Protein AF-A0A9N9VT21-F1 (afdb_monomer)

Organism: NCBI:txid160324

pLDDT: mean 70.81, std 14.63, range [39.22, 95.88]

Solvent-accessible surface area (backbone atoms only — not comparable to full-atom values): 21219 Å² total; per-residue (Å²): 132,85,69,92,71,52,38,77,33,36,38,36,41,35,40,73,45,49,54,46,27,31,22,37,34,39,35,26,43,36,24,81,94,74,75,42,78,44,80,76,46,77,47,76,49,76,70,34,45,51,33,34,34,76,61,89,96,43,63,42,57,44,52,54,97,69,58,54,92,84,63,79,53,42,33,37,57,55,51,54,40,62,46,75,56,40,67,88,76,68,54,70,76,80,49,48,62,54,50,43,67,69,57,48,56,73,70,69,78,52,99,74,70,75,55,54,24,48,55,50,6,28,42,52,34,47,39,49,51,54,44,54,64,69,57,82,64,94,79,79,57,38,82,36,25,40,34,38,39,41,38,71,88,77,61,80,65,42,54,63,40,52,51,50,3,52,62,66,30,50,55,67,81,63,26,61,42,78,47,76,40,40,39,63,57,52,49,48,54,52,48,37,69,77,40,49,63,60,50,52,51,26,43,75,68,69,34,68,48,75,44,72,50,76,39,50,49,34,22,40,37,35,33,29,60,55,64,64,93,89,52,96,70,77,71,72,43,74,51,74,40,76,80,57,6,55,53,50,56,54,45,57,49,50,55,51,51,52,53,51,51,52,54,48,49,56,53,50,60,64,56,49,79,62,79,87,65,83,82,73,76,77,59,69,43,78,56,56,35,75,65,40,59,33,66,68,50,62,59,46,52,46,52,60,53,47,73,66,56,60,97,88,60,82,71,55,41,62,56,80,86,58,61,63,72,52,28,49,38,44,65,61,52,49,64,68,47,73,75,45,88,85,57,98,62,88,74,78,80,81,69,72,79,71,76,73,76,77,81,75,70,93,68,134

Mean predicted aligned error: 13.83 Å

Radius of gyration: 28.3 Å; Cα contacts (8 Å, |Δi|>4): 520; chains: 1; bounding box: 79×47×89 Å

Nearest PDB structures (foldseek):
  5nro-assembly1_A  TM=6.062E-01  e=4.292E-04  Escherichia coli
  4bro-assembly1_B  TM=4.559E-01  e=3.598E-04  Legionella pneumophila
  7tjh-assembly1_B  TM=2.771E-01  e=9.526E-01  Saccharomyces cerevisiae
  5ukg-assembly2_B  TM=5.492E-01  e=5.562E+00  Entacmaea quadricolor

Sequence (364 aa):
MACPCKRDHVFIGLDFGTTRSGAVVTRADVCTEHSYFQVQHEIRVPKFLATFVSRGHKIEMMRTDQNDPNVSGVKNAKLEILFNGGPEWFVKQGDYHKIKSWVELDWQRSSGAGLPAEYFGSAIKTLYDLAWEGLEMPQISKESITTVVTFPLLTGAIKDTLKRGLEYSNISSRCQDVQVSEESHAALAGLLREYPEIGREALAANESIIVADCGGITLDIAAFRPFDPNCGGAPTAASISRLGGGFWIDRNFEELVDKKLDELKAQISQLDEVDDEEADEPQHVFLTGGLGCSQAVRELVPRILNAKTADGKPPMRVENTGDPPLLWNAVAMGAAHCFDRTIPVHRPTWRPFAETPESNEMMG

Foldseek 3Di:
DDDPQWDWFKEKEWEDALAWTWIKIWIWTDHPVVRDTGTPDMDIGDIFFWWWADDPQAIATDGPVPDPVPGDTAGSLLVVLVCQLDPVPADDNVCVVVCCVVRCRVPPPPVRDDDSLRVLLNSRLVNVVSNVVVVPDPDDQQARYEYEYEDADDDDSSVVSPVSSVVNNVCVVRHVYYHYYYPQLVVVVVCCVVVVVVLVVQQVVQHWDWDWDAGQAKTWIFIAGRDDPPDSDDTPDIDIRRGGHVPNVLVVVLVVVVVVVVVVVVVVVVVPVPDDDDDDDAQEDEQAAPVSPDPSCLVNVQVSQQVPDDPPDDRRDYCPPDDNVCRNCVVVVCVVCLPPPVDPDDRDPPDPPDPPPPPPDPDD

Secondary structure (DSSP, 8-state):
---TT-EEEEEEEEE--SSEEEEEEEEEEEETTTTEEEEEEEEEEEEEE-EEEEETTEEEEEPGGG--TT---EE-HHHHHHHTT-GGGSSSTHHHHHHHHHTT------TT---HHHHHHHHHHHHHHHHHHHT--S---GGGEEEEEEEPSP-HHHHHHHHHHHHHHTGGGTSSEEEEEEHHHHHHHHHHHH-HHHHHHHHHHTPPEEEEEE-SS-EEEEEEPPPPTTS-PPPSEEEEETT-SHHHHHHHHHHHHHHHHHHHHHHHHHHTTS--S--PPP-EEE--HHHHT-HHHHHHHHHHHHTTS-TTSPPPEEE--S-HHHHHHHHHHHHHHTT-TTS------------PPP------

Structure (mmCIF, N/CA/C/O backbone):
data_AF-A0A9N9VT21-F1
#
_entry.id   AF-A0A9N9VT21-F1
#
loop_
_atom_site.group_PDB
_atom_site.id
_atom_site.type_symbol
_atom_site.label_atom_id
_atom_site.label_alt_id
_atom_site.label_comp_id
_atom_site.label_asym_id
_atom_site.label_entity_id
_atom_site.label_seq_id
_atom_site.pdbx_PDB_ins_code
_atom_site.Cartn_x
_atom_site.Cartn_y
_atom_site.Cartn_z
_atom_site.occupancy
_atom_site.B_iso_or_equiv
_atom_site.auth_seq_id
_atom_site.auth_comp_id
_atom_site.auth_asym_id
_atom_site.auth_atom_id
_atom_site.pdbx_PDB_model_num
ATOM 1 N N . MET A 1 1 ? -9.661 -23.556 -28.730 1.00 62.16 1 MET A N 1
ATOM 2 C CA . MET A 1 1 ? -8.596 -23.455 -29.758 1.00 62.16 1 MET A CA 1
ATOM 3 C C . MET A 1 1 ? -7.544 -22.489 -29.231 1.00 62.16 1 MET A C 1
ATOM 5 O O . MET A 1 1 ? -7.940 -21.507 -28.621 1.00 62.16 1 MET A O 1
ATOM 9 N N . ALA A 1 2 ? -6.246 -22.766 -29.384 1.00 76.94 2 ALA A N 1
ATOM 10 C CA . ALA A 1 2 ? -5.195 -21.840 -28.946 1.00 76.94 2 ALA A CA 1
ATOM 11 C C . ALA A 1 2 ? -5.141 -20.609 -29.877 1.00 76.94 2 ALA A C 1
ATOM 13 O O . ALA A 1 2 ? -5.157 -20.791 -31.093 1.00 76.94 2 ALA A O 1
ATOM 14 N N . CYS A 1 3 ? -5.086 -19.381 -29.337 1.00 79.06 3 CYS A N 1
ATOM 15 C CA . CYS A 1 3 ? -4.878 -18.171 -30.154 1.00 79.06 3 CYS A CA 1
ATOM 16 C C . CYS A 1 3 ? -3.431 -18.167 -30.678 1.00 79.06 3 CYS A C 1
ATOM 18 O O . CYS A 1 3 ? -2.502 -18.176 -29.868 1.00 79.06 3 CYS A O 1
ATOM 20 N N . PRO A 1 4 ? -3.209 -18.153 -32.008 1.00 82.75 4 PRO A N 1
ATOM 21 C CA . PRO A 1 4 ? -1.863 -18.146 -32.605 1.00 82.75 4 PRO A CA 1
ATOM 22 C C . PRO A 1 4 ? -1.113 -16.824 -32.367 1.00 82.75 4 PRO A C 1
ATOM 24 O O . PRO A 1 4 ? 0.095 -16.730 -32.533 1.00 82.75 4 PRO A O 1
ATOM 27 N N . CYS A 1 5 ? -1.869 -15.813 -31.968 1.00 88.56 5 CYS A N 1
ATOM 28 C CA . CYS A 1 5 ? -1.515 -14.437 -31.673 1.00 88.56 5 CYS A CA 1
ATOM 29 C C . CYS A 1 5 ? -1.033 -14.201 -30.233 1.00 88.56 5 CYS A C 1
ATOM 31 O O . CYS A 1 5 ? -0.689 -13.067 -29.889 1.00 88.56 5 CYS A O 1
ATOM 33 N N . LYS A 1 6 ? -1.069 -15.229 -29.374 1.00 87.81 6 LYS A N 1
ATOM 34 C CA . LYS A 1 6 ? -0.784 -15.068 -27.951 1.00 87.81 6 LYS A CA 1
ATOM 35 C C . LYS A 1 6 ? 0.693 -14.761 -27.733 1.00 87.81 6 LYS A C 1
ATOM 37 O O . LYS A 1 6 ? 1.562 -15.369 -28.358 1.00 87.81 6 LYS A O 1
ATOM 42 N N . ARG A 1 7 ? 0.965 -13.821 -26.839 1.00 89.25 7 ARG A N 1
ATOM 43 C CA . ARG A 1 7 ? 2.314 -13.481 -26.393 1.00 89.25 7 ARG A CA 1
ATOM 44 C C . ARG A 1 7 ? 2.405 -13.730 -24.903 1.00 89.25 7 ARG A C 1
ATOM 46 O O . ARG A 1 7 ? 1.451 -13.468 -24.177 1.00 89.25 7 ARG A O 1
ATOM 53 N N . ASP A 1 8 ? 3.549 -14.237 -24.485 1.00 90.62 8 ASP A N 1
ATOM 54 C CA . ASP A 1 8 ? 3.887 -14.322 -23.076 1.00 90.62 8 ASP A CA 1
ATOM 55 C C . ASP A 1 8 ? 4.249 -12.921 -22.580 1.00 90.62 8 ASP A C 1
ATOM 57 O O . ASP A 1 8 ? 5.104 -12.261 -23.173 1.00 90.62 8 ASP A O 1
ATOM 61 N N . HIS A 1 9 ? 3.568 -12.448 -21.540 1.00 92.25 9 HIS A N 1
ATOM 62 C CA . HIS A 1 9 ? 3.748 -11.105 -20.998 1.00 92.25 9 HIS A CA 1
ATOM 63 C C . HIS A 1 9 ? 3.816 -11.149 -19.478 1.00 92.25 9 HIS A C 1
ATOM 65 O O . HIS A 1 9 ? 3.121 -11.931 -18.825 1.00 92.25 9 HIS A O 1
ATOM 71 N N . VAL A 1 10 ? 4.644 -10.285 -18.904 1.00 92.56 10 VAL A N 1
ATOM 72 C CA . VAL A 1 10 ? 4.838 -10.169 -17.463 1.00 92.56 10 VAL A CA 1
ATOM 73 C C . VAL A 1 10 ? 4.352 -8.809 -16.988 1.00 92.56 10 VAL A C 1
ATOM 75 O O . VAL A 1 10 ? 4.778 -7.760 -17.463 1.00 92.56 10 VAL A O 1
ATOM 78 N N . PHE A 1 11 ? 3.460 -8.840 -16.009 1.00 92.56 11 PHE A N 1
ATOM 79 C CA . PHE A 1 11 ? 2.925 -7.677 -15.324 1.00 92.56 11 PHE A CA 1
ATOM 80 C C . PHE A 1 11 ? 3.509 -7.623 -13.919 1.00 92.56 11 PHE A C 1
ATOM 82 O O . PHE A 1 11 ? 3.413 -8.593 -13.169 1.00 92.56 11 PHE A O 1
ATOM 89 N N . ILE A 1 12 ? 4.106 -6.493 -13.557 1.00 93.94 12 ILE A N 1
ATOM 90 C CA . ILE A 1 12 ? 4.637 -6.250 -12.216 1.00 93.94 12 ILE A CA 1
ATOM 91 C C . ILE A 1 12 ? 3.800 -5.145 -11.575 1.00 93.94 12 ILE A C 1
ATOM 93 O O . ILE A 1 12 ? 3.851 -4.001 -12.016 1.00 93.94 12 ILE A O 1
ATOM 97 N N . GLY A 1 13 ? 3.021 -5.483 -10.553 1.00 94.31 13 GLY A N 1
ATOM 98 C CA . GLY A 1 13 ? 2.284 -4.526 -9.730 1.00 94.31 13 GLY A CA 1
ATOM 99 C C . GLY A 1 13 ? 3.092 -4.161 -8.490 1.00 94.31 13 GLY A C 1
ATOM 100 O O . GLY A 1 13 ? 3.476 -5.052 -7.735 1.00 94.31 13 GLY A O 1
ATOM 101 N N . LEU A 1 14 ? 3.351 -2.873 -8.277 1.00 93.50 14 LEU A N 1
ATOM 102 C CA . LEU A 1 14 ? 4.119 -2.358 -7.143 1.00 93.50 14 LEU A CA 1
ATOM 103 C C . LEU A 1 14 ? 3.222 -1.491 -6.262 1.00 93.50 14 LEU A C 1
ATOM 105 O O . LEU A 1 14 ? 2.716 -0.470 -6.725 1.00 93.50 14 LEU A O 1
ATOM 109 N N . ASP A 1 15 ? 3.074 -1.883 -4.998 1.00 91.75 15 ASP A N 1
ATOM 110 C CA . ASP A 1 15 ? 2.316 -1.148 -3.986 1.00 91.75 15 ASP A CA 1
ATOM 111 C C . ASP A 1 15 ? 3.262 -0.564 -2.937 1.00 91.75 15 ASP A C 1
ATOM 113 O O . ASP A 1 15 ? 3.781 -1.273 -2.069 1.00 91.75 15 ASP A O 1
ATOM 117 N N . PHE A 1 16 ? 3.490 0.746 -3.027 1.00 88.75 16 PHE A N 1
ATOM 118 C CA . PHE A 1 16 ? 4.211 1.502 -2.012 1.00 88.75 16 PHE A CA 1
ATOM 119 C C . PHE A 1 16 ? 3.209 2.083 -1.014 1.00 88.75 16 PHE A C 1
ATOM 121 O O . PHE A 1 16 ? 2.738 3.208 -1.174 1.00 88.75 16 PHE A O 1
ATOM 128 N N . GLY A 1 17 ? 2.861 1.315 0.018 1.00 84.75 17 GLY A N 1
ATOM 129 C CA . GLY A 1 17 ? 1.975 1.752 1.095 1.00 84.75 17 GLY A CA 1
ATOM 130 C C . GLY A 1 17 ? 2.711 2.513 2.201 1.00 84.75 17 GLY A C 1
ATOM 131 O O . GLY A 1 17 ? 3.918 2.368 2.390 1.00 84.75 17 GLY A O 1
ATOM 132 N N . THR A 1 18 ? 1.974 3.321 2.971 1.00 80.06 18 THR A N 1
ATOM 133 C CA . THR A 1 18 ? 2.552 4.122 4.066 1.00 80.06 18 THR A CA 1
ATOM 134 C C . THR A 1 18 ? 3.197 3.250 5.136 1.00 80.06 18 THR A C 1
ATOM 136 O O . THR A 1 18 ? 4.324 3.505 5.549 1.00 80.06 18 THR A O 1
ATOM 139 N N . THR A 1 19 ? 2.477 2.217 5.572 1.00 75.69 19 THR A N 1
ATOM 140 C CA . THR A 1 19 ? 2.940 1.307 6.623 1.00 75.69 19 THR A CA 1
ATOM 141 C C . THR A 1 19 ? 3.610 0.087 6.021 1.00 75.69 19 THR A C 1
ATOM 143 O O . THR A 1 19 ? 4.684 -0.303 6.457 1.00 75.69 19 THR A O 1
ATOM 146 N N . ARG A 1 20 ? 2.994 -0.542 5.018 1.00 82.19 20 ARG A N 1
ATOM 147 C CA . ARG A 1 20 ? 3.561 -1.730 4.386 1.00 82.19 20 ARG A CA 1
ATOM 148 C C . ARG A 1 20 ? 3.553 -1.599 2.880 1.00 82.19 20 ARG A C 1
ATOM 150 O O . ARG A 1 20 ? 2.585 -1.101 2.321 1.00 82.19 20 ARG A O 1
ATOM 157 N N . SER A 1 21 ? 4.612 -2.088 2.258 1.00 85.75 21 SER A N 1
ATOM 158 C CA . SER A 1 21 ? 4.780 -2.106 0.808 1.00 85.75 21 SER A CA 1
ATOM 159 C C . SER A 1 21 ? 4.923 -3.534 0.312 1.00 85.75 21 SER A C 1
ATOM 161 O O . SER A 1 21 ? 5.412 -4.388 1.050 1.00 85.75 21 SER A O 1
ATOM 163 N N . GLY A 1 22 ? 4.492 -3.805 -0.914 1.00 88.94 22 GLY A N 1
ATOM 164 C CA . GLY A 1 22 ? 4.562 -5.132 -1.515 1.00 88.94 22 GLY A CA 1
ATOM 165 C C . GLY A 1 22 ? 4.582 -5.082 -3.033 1.00 88.94 22 GLY A C 1
ATOM 166 O O . GLY A 1 22 ? 4.465 -4.023 -3.647 1.00 88.94 22 GLY A O 1
ATOM 167 N N . ALA A 1 23 ? 4.744 -6.252 -3.637 1.00 91.00 23 ALA A N 1
ATOM 168 C CA . ALA A 1 23 ? 4.736 -6.398 -5.081 1.00 91.00 23 ALA A CA 1
ATOM 169 C C . ALA A 1 23 ? 4.064 -7.708 -5.490 1.00 91.00 23 ALA A C 1
ATOM 171 O O . ALA A 1 23 ? 4.083 -8.696 -4.752 1.00 91.00 23 ALA A O 1
ATOM 172 N N . VAL A 1 24 ? 3.487 -7.714 -6.683 1.00 90.69 24 VAL A N 1
ATOM 173 C CA . VAL A 1 24 ? 2.929 -8.905 -7.321 1.00 90.69 24 VAL A CA 1
ATOM 174 C C . VAL A 1 24 ? 3.490 -9.002 -8.726 1.00 90.69 24 VAL A C 1
ATOM 176 O O . VAL A 1 24 ? 3.557 -8.009 -9.446 1.00 90.69 24 VAL A O 1
ATOM 179 N N . VAL A 1 25 ? 3.865 -10.209 -9.127 1.00 91.19 25 VAL A N 1
ATOM 180 C CA . VAL A 1 25 ? 4.252 -10.515 -10.498 1.00 91.19 25 VAL A CA 1
ATOM 181 C C . VAL A 1 25 ? 3.244 -11.479 -11.081 1.00 91.19 25 VAL A C 1
ATOM 183 O O . VAL A 1 25 ? 2.958 -12.511 -10.488 1.00 91.19 25 VAL A O 1
ATOM 186 N N . THR A 1 26 ? 2.691 -11.141 -12.236 1.00 89.62 26 THR A N 1
ATOM 187 C CA . THR A 1 26 ? 1.750 -11.980 -12.975 1.00 89.62 26 THR A CA 1
ATOM 188 C C . THR A 1 26 ? 2.314 -12.245 -14.359 1.00 89.62 26 THR A C 1
ATOM 190 O O . THR A 1 26 ? 2.538 -11.313 -15.125 1.00 89.62 26 THR A O 1
ATOM 193 N N . ARG A 1 27 ? 2.515 -13.514 -14.701 1.00 90.62 27 ARG A N 1
ATOM 194 C CA . ARG A 1 27 ? 2.822 -13.944 -16.066 1.00 90.62 27 ARG A CA 1
ATOM 195 C C . ARG A 1 27 ? 1.534 -14.396 -16.730 1.00 90.62 27 ARG A C 1
ATOM 197 O O . ARG A 1 27 ? 0.818 -15.229 -16.168 1.00 90.62 27 ARG A O 1
ATOM 204 N N . ALA A 1 28 ?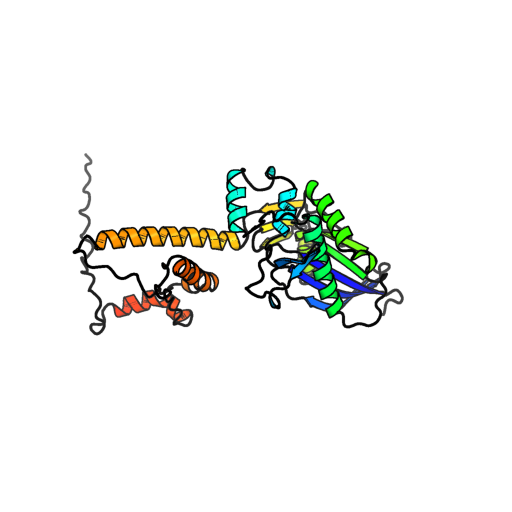 1.231 -13.860 -17.901 1.00 88.31 28 ALA A N 1
ATOM 205 C CA . ALA A 1 28 ? 0.003 -14.165 -18.611 1.00 88.31 28 ALA A CA 1
ATOM 206 C C . ALA A 1 28 ? 0.238 -14.327 -20.113 1.00 88.31 28 ALA A C 1
ATOM 208 O O . ALA A 1 28 ? 1.038 -13.616 -20.715 1.00 88.31 28 ALA A O 1
ATOM 209 N N . ASP A 1 29 ? -0.534 -15.228 -20.713 1.00 89.00 29 ASP A N 1
ATOM 210 C CA . ASP A 1 29 ? -0.726 -15.257 -22.157 1.00 89.00 29 ASP A CA 1
ATOM 211 C C . ASP A 1 29 ? -1.710 -14.137 -22.520 1.00 89.00 29 ASP A C 1
ATOM 213 O O . ASP A 1 29 ? -2.862 -14.149 -22.069 1.00 89.00 29 ASP A O 1
ATOM 217 N N . VAL A 1 30 ? -1.274 -13.184 -23.345 1.00 86.75 30 VAL A N 1
ATOM 218 C CA . VAL A 1 30 ? -2.086 -12.038 -23.773 1.00 86.75 30 VAL A CA 1
ATOM 219 C C . VAL A 1 30 ? -2.281 -12.010 -25.283 1.00 86.75 30 VAL A C 1
ATOM 221 O O . VAL A 1 30 ? -1.367 -12.300 -26.056 1.00 86.75 30 VAL A O 1
ATOM 224 N N . CYS A 1 31 ? -3.477 -11.628 -25.725 1.00 85.94 31 CYS A N 1
ATOM 225 C CA . CYS A 1 31 ? -3.735 -11.252 -27.109 1.00 85.94 31 CYS A CA 1
ATOM 226 C C . CYS A 1 31 ? -4.692 -10.067 -27.164 1.00 85.94 31 CYS A C 1
ATOM 228 O O . CYS A 1 31 ? -5.861 -10.180 -26.797 1.00 85.94 31 CYS A O 1
ATOM 230 N N . THR A 1 32 ? -4.196 -8.948 -27.683 1.00 78.88 32 THR A N 1
ATOM 231 C CA . THR A 1 32 ? -4.973 -7.721 -27.869 1.00 78.88 32 THR A CA 1
ATOM 232 C C . THR A 1 32 ? -6.041 -7.863 -28.954 1.00 78.88 32 THR A C 1
ATOM 234 O O . THR A 1 32 ? -7.140 -7.358 -28.779 1.00 78.88 32 THR A O 1
ATOM 237 N N . GLU A 1 33 ? -5.757 -8.582 -30.045 1.00 80.94 33 GLU A N 1
ATOM 238 C CA . GLU A 1 33 ? -6.692 -8.747 -31.175 1.00 80.94 33 GLU A CA 1
ATOM 239 C C . GLU A 1 33 ? -7.968 -9.515 -30.804 1.00 80.94 33 GLU A C 1
ATOM 241 O O . GLU A 1 33 ? -9.024 -9.266 -31.375 1.00 80.94 33 GLU A O 1
ATOM 246 N N . HIS A 1 34 ? -7.872 -10.445 -29.851 1.00 79.12 34 HIS A N 1
ATOM 247 C CA . HIS A 1 34 ? -8.973 -11.331 -29.458 1.00 79.12 34 HIS A CA 1
ATOM 248 C C . HIS A 1 34 ? -9.422 -11.111 -28.007 1.00 79.12 34 HIS A C 1
ATOM 250 O O . HIS A 1 34 ? -10.142 -11.950 -27.467 1.00 79.12 34 HIS A O 1
ATOM 256 N N . SER A 1 35 ? -8.963 -10.030 -27.365 1.00 76.56 35 SER A N 1
ATOM 257 C CA . SER A 1 35 ? -9.232 -9.717 -25.953 1.00 76.56 35 SER A CA 1
ATOM 258 C C . SER A 1 35 ? -8.988 -10.909 -25.015 1.00 76.56 35 SER A C 1
ATOM 260 O O . SER A 1 35 ? -9.798 -11.218 -24.143 1.00 76.56 35 SER A O 1
ATOM 262 N N . TYR A 1 36 ? -7.873 -11.615 -25.224 1.00 78.56 36 TYR A N 1
ATOM 263 C CA . TYR A 1 36 ? -7.492 -12.793 -24.448 1.00 78.56 36 TYR A CA 1
ATOM 264 C C . TYR A 1 36 ? -6.501 -12.421 -23.348 1.00 78.56 36 TYR A C 1
ATOM 266 O O . TYR A 1 36 ? -5.476 -11.791 -23.622 1.00 78.56 36 TYR A O 1
ATOM 274 N N . PHE A 1 37 ? -6.771 -12.880 -22.130 1.00 82.31 37 PHE A N 1
ATOM 275 C CA . PHE A 1 37 ? -5.870 -12.758 -20.992 1.00 82.31 37 PHE A CA 1
ATOM 276 C C . PHE A 1 37 ? -5.982 -14.014 -20.126 1.00 82.31 37 PHE A C 1
ATOM 278 O O . PHE A 1 37 ? -7.040 -14.286 -19.560 1.00 82.31 37 PHE A O 1
ATOM 285 N N . GLN A 1 38 ? -4.902 -14.788 -20.021 1.00 85.31 38 GLN A N 1
ATOM 286 C CA . GLN A 1 38 ? -4.858 -15.968 -19.158 1.00 85.31 38 GLN A CA 1
ATOM 287 C C . GLN A 1 38 ? -3.604 -15.958 -18.293 1.00 85.31 38 GLN A C 1
ATOM 289 O O . GLN A 1 38 ? -2.495 -16.136 -18.799 1.00 85.31 38 GLN A O 1
ATOM 294 N N . VAL A 1 39 ? -3.796 -15.826 -16.981 1.00 86.75 39 VAL A N 1
ATOM 295 C CA . VAL A 1 39 ? -2.720 -15.946 -15.992 1.00 86.75 39 VAL A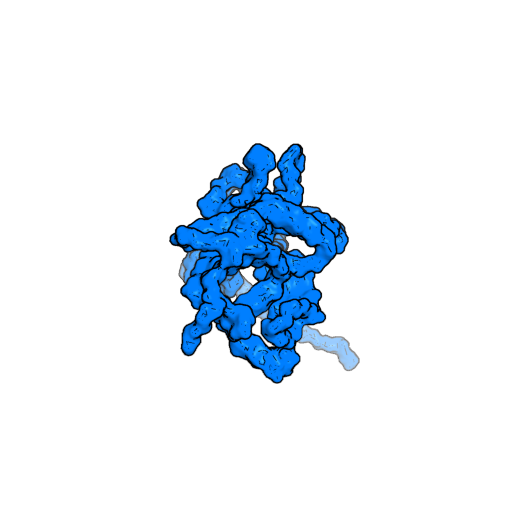 CA 1
ATOM 296 C C . VAL A 1 39 ? -2.172 -17.371 -15.998 1.00 86.75 39 VAL A C 1
ATOM 298 O O . VAL A 1 39 ? -2.919 -18.333 -15.836 1.00 86.75 39 VAL A O 1
ATOM 301 N N . GLN A 1 40 ? -0.861 -17.488 -16.185 1.00 86.75 40 GLN A N 1
ATOM 302 C CA . GLN A 1 40 ? -0.117 -18.745 -16.110 1.00 86.75 40 GLN A CA 1
ATOM 303 C C . GLN A 1 40 ? 0.515 -18.920 -14.730 1.00 86.75 40 GLN A C 1
ATOM 305 O O . GLN A 1 40 ? 0.556 -20.022 -14.188 1.00 86.75 40 GLN A O 1
ATOM 310 N N . HIS A 1 41 ? 1.030 -17.826 -14.169 1.00 87.31 41 HIS A N 1
ATOM 311 C CA . HIS A 1 41 ? 1.752 -17.842 -12.908 1.00 87.31 41 HIS A CA 1
ATOM 312 C C . HIS A 1 41 ? 1.600 -16.508 -12.178 1.00 87.31 41 HIS A C 1
ATOM 314 O O . HIS A 1 41 ? 1.594 -15.450 -12.811 1.00 87.31 41 HIS A O 1
ATOM 320 N N . GLU A 1 42 ? 1.505 -16.561 -10.851 1.00 88.81 42 GLU A N 1
ATOM 321 C CA . GLU A 1 42 ? 1.448 -15.385 -9.989 1.00 88.81 42 GLU A CA 1
ATOM 322 C C . GLU A 1 42 ? 2.384 -15.566 -8.792 1.00 88.81 42 GLU A C 1
ATOM 324 O O . GLU A 1 42 ? 2.342 -16.588 -8.108 1.00 88.81 42 GLU A O 1
ATOM 329 N N . ILE A 1 43 ? 3.205 -14.550 -8.533 1.00 86.94 43 ILE A N 1
ATOM 330 C CA . ILE A 1 43 ? 4.135 -14.486 -7.406 1.00 86.94 43 ILE A CA 1
ATOM 331 C C . ILE A 1 43 ? 3.770 -13.273 -6.568 1.00 86.94 43 ILE A C 1
ATOM 333 O O . ILE A 1 43 ? 3.621 -12.169 -7.090 1.00 86.94 43 ILE A O 1
ATOM 337 N N . ARG A 1 44 ? 3.647 -13.469 -5.256 1.00 87.00 44 ARG A N 1
ATOM 338 C CA . ARG A 1 44 ? 3.340 -12.399 -4.305 1.00 87.00 44 ARG A CA 1
ATOM 339 C C . ARG A 1 44 ? 4.540 -12.182 -3.397 1.00 87.00 44 ARG A C 1
ATOM 341 O O . ARG A 1 44 ? 4.906 -13.076 -2.638 1.00 87.00 44 ARG A O 1
ATOM 348 N N . VAL A 1 45 ? 5.129 -10.991 -3.452 1.00 82.75 45 VAL A N 1
ATOM 349 C CA . VAL A 1 45 ? 6.139 -10.557 -2.484 1.00 82.75 45 VAL A CA 1
ATOM 350 C C . VAL A 1 45 ? 5.398 -10.144 -1.207 1.00 82.75 45 VAL A C 1
ATOM 352 O O . VAL A 1 45 ? 4.558 -9.239 -1.275 1.00 82.75 45 VAL A O 1
ATOM 355 N N . PRO A 1 46 ? 5.655 -10.786 -0.049 1.00 79.06 46 PRO A N 1
ATOM 356 C CA . PRO A 1 46 ? 4.981 -10.444 1.200 1.00 79.06 46 PRO A CA 1
ATOM 357 C C . PRO A 1 46 ? 5.123 -8.960 1.532 1.00 79.06 46 PRO A C 1
ATOM 359 O O . PRO A 1 46 ? 6.197 -8.385 1.364 1.00 79.06 46 PRO A O 1
ATOM 362 N N . LYS A 1 47 ? 4.048 -8.340 2.034 1.00 79.31 47 LYS A N 1
ATOM 363 C CA . LYS A 1 47 ? 4.103 -6.934 2.440 1.00 79.31 47 LYS A CA 1
ATOM 364 C C . LYS A 1 47 ? 5.023 -6.756 3.653 1.00 79.31 47 LYS A C 1
ATOM 366 O O . LYS A 1 47 ? 4.850 -7.448 4.656 1.00 79.31 47 LYS A O 1
ATOM 371 N N . PHE A 1 48 ? 5.926 -5.783 3.600 1.00 76.75 48 PHE A N 1
ATOM 372 C CA . PHE A 1 48 ? 6.885 -5.479 4.669 1.00 76.75 48 PHE A CA 1
ATOM 373 C C . PHE A 1 48 ? 6.848 -3.998 5.063 1.00 76.75 48 PHE A C 1
ATOM 375 O O . PHE A 1 48 ? 6.430 -3.151 4.274 1.00 76.75 48 PHE A O 1
ATOM 382 N N . LEU A 1 49 ? 7.268 -3.685 6.293 1.00 78.25 49 LEU A N 1
ATOM 383 C CA . LEU A 1 49 ? 7.456 -2.306 6.754 1.00 78.25 49 LEU A CA 1
ATOM 384 C C . LEU A 1 49 ? 8.605 -1.667 5.969 1.00 78.25 49 LEU A C 1
ATOM 386 O O . LEU A 1 49 ? 9.714 -2.204 5.978 1.00 78.25 49 LEU A O 1
ATOM 390 N N . ALA A 1 50 ? 8.335 -0.532 5.328 1.00 78.56 50 ALA A N 1
ATOM 391 C CA . ALA A 1 50 ? 9.338 0.237 4.606 1.00 78.56 50 ALA A CA 1
ATOM 392 C C . ALA A 1 50 ? 10.097 1.164 5.570 1.00 78.56 50 ALA A C 1
ATOM 394 O O . ALA A 1 50 ? 9.542 2.153 6.056 1.00 78.56 50 ALA A O 1
ATOM 395 N N . THR A 1 51 ? 11.369 0.850 5.818 1.00 82.62 51 THR A N 1
ATOM 396 C CA . THR A 1 51 ? 12.301 1.723 6.543 1.00 82.62 51 THR A CA 1
ATOM 397 C C . THR A 1 51 ? 13.354 2.232 5.567 1.00 82.62 51 THR A C 1
ATOM 399 O O . THR A 1 51 ? 13.971 1.439 4.861 1.00 82.62 51 THR A O 1
ATOM 402 N N . PHE A 1 52 ? 13.586 3.541 5.523 1.00 83.19 52 PHE A N 1
ATOM 403 C CA . PHE A 1 52 ? 14.589 4.141 4.648 1.00 83.19 52 PHE A CA 1
ATOM 404 C C . PHE A 1 52 ? 15.835 4.522 5.425 1.00 83.19 52 PHE A C 1
ATOM 406 O O . PHE A 1 52 ? 15.761 5.228 6.429 1.00 83.19 52 PHE A O 1
ATOM 413 N N . VAL A 1 53 ? 16.988 4.105 4.922 1.00 83.06 53 VAL A N 1
ATOM 414 C CA . VAL A 1 53 ? 18.287 4.397 5.524 1.00 83.06 53 VAL A CA 1
ATOM 415 C C . VAL A 1 53 ? 19.133 5.208 4.557 1.00 83.06 53 VAL A C 1
ATOM 417 O O . VAL A 1 53 ? 19.060 5.021 3.341 1.00 83.06 53 VAL A O 1
ATOM 420 N N . SER A 1 54 ? 19.941 6.117 5.098 1.00 80.69 54 SER A N 1
ATOM 421 C CA . SER A 1 54 ? 20.941 6.836 4.313 1.00 80.69 54 SER A CA 1
ATOM 422 C C . SER A 1 54 ? 22.280 6.117 4.419 1.00 80.69 54 SER A C 1
ATOM 424 O O . SER A 1 54 ? 22.808 5.928 5.516 1.00 80.69 54 SER A O 1
ATOM 426 N N . ARG A 1 55 ? 22.839 5.709 3.279 1.00 81.00 55 ARG A N 1
ATOM 427 C CA . ARG A 1 55 ? 24.183 5.129 3.183 1.00 81.00 55 ARG A CA 1
ATOM 428 C C . ARG A 1 55 ? 25.040 6.015 2.287 1.00 81.00 55 ARG A C 1
ATOM 430 O O . ARG A 1 55 ? 25.025 5.911 1.060 1.00 81.00 55 ARG A O 1
ATOM 437 N N . GLY A 1 56 ? 25.775 6.932 2.914 1.00 81.56 56 GLY A N 1
ATOM 438 C CA . GLY A 1 56 ? 26.530 7.968 2.210 1.00 81.56 56 GLY A CA 1
ATOM 439 C C . GLY A 1 56 ? 25.594 8.978 1.544 1.00 81.56 56 GLY A C 1
ATOM 440 O O . GLY A 1 56 ? 24.927 9.742 2.232 1.00 81.56 56 GLY A O 1
ATOM 441 N N . HIS A 1 57 ? 25.547 8.977 0.209 1.00 77.44 57 HIS A N 1
ATOM 442 C CA . HIS A 1 57 ? 24.682 9.860 -0.592 1.00 77.44 57 HIS A CA 1
ATOM 443 C C . HIS A 1 57 ? 23.469 9.140 -1.201 1.00 77.44 57 HIS A C 1
ATOM 445 O O . HIS A 1 57 ? 22.805 9.694 -2.074 1.00 77.44 57 HIS A O 1
ATOM 451 N N . LYS A 1 58 ? 23.208 7.887 -0.810 1.00 81.69 58 LYS A N 1
ATOM 452 C CA . LYS A 1 58 ? 22.105 7.085 -1.347 1.00 81.69 58 LYS A CA 1
ATOM 453 C C . LYS A 1 58 ? 21.071 6.790 -0.274 1.00 81.69 58 LYS A C 1
ATOM 455 O O . LYS A 1 58 ? 21.423 6.434 0.849 1.00 81.69 58 LYS A O 1
ATOM 460 N N . ILE A 1 59 ? 19.805 6.890 -0.666 1.00 83.50 59 ILE A N 1
ATOM 461 C CA . ILE A 1 59 ? 18.667 6.422 0.121 1.00 83.50 59 ILE A CA 1
ATOM 462 C C . ILE A 1 59 ? 18.340 4.999 -0.316 1.00 83.50 59 ILE A C 1
ATOM 464 O O . ILE A 1 59 ? 18.112 4.746 -1.500 1.00 83.50 59 ILE A O 1
ATOM 468 N N . GLU A 1 60 ? 18.271 4.082 0.641 1.00 85.44 60 GLU A N 1
ATOM 469 C CA . GLU A 1 60 ? 17.903 2.684 0.413 1.00 85.44 60 GLU A CA 1
ATOM 470 C C . GLU A 1 60 ? 16.676 2.324 1.253 1.00 85.44 60 GLU A C 1
ATOM 472 O O . GLU A 1 60 ? 16.623 2.632 2.444 1.00 85.44 60 GLU A O 1
ATOM 477 N N . MET A 1 61 ? 15.690 1.663 0.639 1.00 86.19 61 MET A N 1
ATOM 478 C CA . MET A 1 61 ? 14.601 1.022 1.375 1.00 86.19 61 MET A CA 1
ATOM 479 C C . MET A 1 61 ? 15.062 -0.349 1.880 1.00 86.19 61 MET A C 1
ATOM 481 O O . MET A 1 61 ? 15.452 -1.202 1.083 1.00 86.19 61 MET A O 1
ATOM 485 N N . MET A 1 62 ? 14.977 -0.564 3.190 1.00 82.00 62 MET A N 1
ATOM 486 C CA . MET A 1 62 ? 15.251 -1.839 3.847 1.00 82.00 62 MET A CA 1
ATOM 487 C C . MET A 1 62 ? 13.960 -2.594 4.154 1.00 82.00 62 MET A C 1
ATOM 489 O O . MET A 1 62 ? 12.919 -2.001 4.454 1.00 82.00 62 MET A O 1
ATOM 493 N N . ARG A 1 63 ? 14.049 -3.925 4.089 1.00 76.19 63 ARG A N 1
ATOM 494 C CA . ARG A 1 63 ? 12.977 -4.825 4.511 1.00 76.19 63 ARG A CA 1
ATOM 495 C C . ARG A 1 63 ? 13.041 -5.065 6.015 1.00 76.19 63 ARG A C 1
ATOM 497 O O . ARG A 1 63 ? 14.108 -5.056 6.618 1.00 76.19 63 ARG A O 1
ATOM 504 N N . THR A 1 64 ? 11.892 -5.350 6.615 1.00 64.56 64 THR A N 1
ATOM 505 C CA . THR A 1 64 ? 11.762 -5.538 8.069 1.00 64.56 64 THR A CA 1
ATOM 506 C C . THR A 1 64 ? 12.443 -6.802 8.586 1.00 64.56 64 THR A C 1
ATOM 508 O O . THR A 1 64 ? 12.889 -6.815 9.724 1.00 64.56 64 THR A O 1
ATOM 511 N N . ASP A 1 65 ? 12.572 -7.843 7.762 1.00 66.50 65 ASP A N 1
ATOM 512 C CA . ASP A 1 65 ? 13.377 -9.034 8.079 1.00 66.50 65 ASP A CA 1
ATOM 513 C C . ASP A 1 65 ? 14.887 -8.747 8.078 1.00 66.50 65 ASP A C 1
ATOM 515 O O . ASP A 1 65 ? 15.673 -9.540 8.586 1.00 66.50 65 ASP A O 1
ATOM 519 N N . GLN A 1 66 ? 15.282 -7.588 7.551 1.00 63.38 66 GLN A N 1
ATOM 520 C CA . GLN A 1 66 ? 16.634 -7.045 7.602 1.00 63.38 66 GLN A CA 1
ATOM 521 C C . GLN A 1 66 ? 16.747 -5.848 8.558 1.00 63.38 66 GLN A C 1
ATOM 523 O O . GLN A 1 66 ? 17.822 -5.251 8.635 1.00 63.38 66 GLN A O 1
ATOM 528 N N . ASN A 1 67 ? 15.670 -5.476 9.271 1.00 59.59 67 ASN A N 1
ATOM 529 C CA . ASN A 1 67 ? 15.725 -4.404 10.262 1.00 59.59 67 ASN A CA 1
ATOM 530 C C . ASN A 1 67 ? 16.525 -4.895 11.466 1.00 59.59 67 ASN A C 1
ATOM 532 O O . ASN A 1 67 ? 15.998 -5.506 12.394 1.00 59.59 67 ASN A O 1
ATOM 536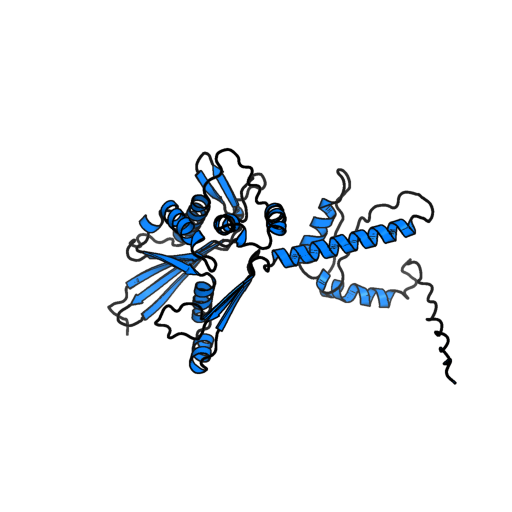 N N . ASP A 1 68 ? 17.813 -4.586 11.438 1.00 63.72 68 ASP A N 1
ATOM 537 C CA . ASP A 1 68 ? 18.619 -4.493 12.638 1.00 63.72 68 ASP A CA 1
ATOM 538 C C . ASP A 1 68 ? 17.985 -3.409 13.536 1.00 63.72 68 ASP A C 1
ATOM 540 O O . ASP A 1 68 ? 17.840 -2.266 13.091 1.00 63.72 68 ASP A O 1
ATOM 544 N N . PRO A 1 69 ? 17.570 -3.735 14.776 1.00 63.19 69 PRO A N 1
ATOM 545 C CA . PRO A 1 69 ? 16.959 -2.770 15.692 1.00 63.19 69 PRO A CA 1
ATOM 546 C C . PRO A 1 69 ? 17.872 -1.574 16.006 1.00 63.19 69 PRO A C 1
ATOM 548 O O . PRO A 1 69 ? 17.390 -0.563 16.510 1.00 63.19 69 PRO A O 1
ATOM 551 N N . ASN A 1 70 ? 19.167 -1.664 15.688 1.00 64.38 70 ASN A N 1
ATOM 552 C CA . ASN A 1 70 ? 20.132 -0.580 15.853 1.00 64.38 70 ASN A CA 1
ATOM 553 C C . ASN A 1 70 ? 20.197 0.376 14.650 1.00 64.38 70 ASN A C 1
ATOM 555 O O . ASN A 1 70 ? 20.888 1.393 14.711 1.00 64.38 70 ASN A O 1
ATOM 559 N N . VAL A 1 71 ? 19.512 0.069 13.546 1.00 64.62 71 VAL A N 1
ATOM 560 C CA . VAL A 1 71 ? 19.503 0.916 12.353 1.00 64.62 71 VAL A CA 1
ATOM 561 C C . VAL A 1 71 ? 18.389 1.949 12.477 1.00 64.62 71 VAL A C 1
ATOM 563 O O . VAL A 1 71 ? 17.206 1.655 12.296 1.00 64.62 71 VAL A O 1
ATOM 566 N N . SER A 1 72 ? 18.779 3.190 12.771 1.00 69.56 72 SER A N 1
ATOM 567 C CA . SER A 1 72 ? 17.882 4.338 12.682 1.00 69.56 72 SER A CA 1
ATOM 568 C C . SER A 1 72 ? 17.556 4.628 11.214 1.00 69.56 72 SER A C 1
ATOM 570 O O . SER A 1 72 ? 18.433 4.699 10.351 1.00 69.56 72 SER A O 1
ATOM 572 N N . GLY A 1 73 ? 16.269 4.771 10.910 1.00 73.44 73 GLY A N 1
ATOM 573 C CA . GLY A 1 73 ? 15.800 5.011 9.552 1.00 73.44 73 GLY A CA 1
ATOM 574 C C . GLY A 1 73 ? 14.454 5.719 9.530 1.00 73.44 73 GLY A C 1
ATOM 575 O O . GLY A 1 73 ? 13.700 5.691 10.500 1.00 73.44 73 GLY A O 1
ATOM 576 N N . VAL A 1 74 ? 14.154 6.356 8.402 1.00 75.25 74 VAL A N 1
ATOM 577 C CA . VAL A 1 74 ? 12.901 7.078 8.184 1.00 75.25 74 VAL A CA 1
ATOM 578 C C . VAL A 1 74 ? 11.796 6.066 7.896 1.00 75.25 74 VAL A C 1
ATOM 580 O O . VAL A 1 74 ? 11.860 5.330 6.909 1.00 75.25 74 VAL A O 1
ATOM 583 N N . LYS A 1 75 ? 10.771 6.033 8.746 1.00 79.56 75 LYS A N 1
ATOM 584 C CA . LYS A 1 75 ? 9.550 5.244 8.535 1.00 79.56 75 LYS A CA 1
ATOM 585 C C . LYS A 1 75 ? 8.465 6.115 7.911 1.00 79.56 75 LYS A C 1
ATOM 587 O O . LYS A 1 75 ? 8.546 7.340 7.937 1.00 79.56 75 LYS A O 1
ATOM 592 N N . ASN A 1 76 ? 7.440 5.477 7.343 1.00 77.38 76 ASN A N 1
ATOM 593 C CA . ASN A 1 76 ? 6.260 6.158 6.800 1.00 77.38 76 ASN A CA 1
ATOM 594 C C . ASN A 1 76 ? 6.586 7.251 5.757 1.00 77.38 76 ASN A C 1
ATOM 596 O O . ASN A 1 76 ? 5.823 8.203 5.591 1.00 77.38 76 ASN A O 1
ATOM 600 N N . ALA A 1 77 ? 7.698 7.114 5.020 1.00 81.12 77 ALA A N 1
ATOM 601 C CA . ALA A 1 77 ? 8.202 8.139 4.096 1.00 81.12 77 ALA A CA 1
ATOM 602 C C . ALA A 1 77 ? 7.210 8.506 2.975 1.00 81.12 77 ALA A C 1
ATOM 604 O O . ALA A 1 77 ? 7.292 9.592 2.401 1.00 81.12 77 ALA A O 1
ATOM 605 N N . LYS A 1 78 ? 6.231 7.635 2.688 1.00 84.31 78 LYS A N 1
ATOM 606 C CA . LYS A 1 78 ? 5.110 7.952 1.795 1.00 84.31 78 LYS A CA 1
ATOM 607 C C . LYS A 1 78 ? 4.367 9.208 2.237 1.00 84.31 78 LYS A C 1
ATOM 609 O O . LYS A 1 78 ? 4.005 10.014 1.391 1.00 84.31 78 LYS A O 1
ATOM 614 N N . LEU A 1 79 ? 4.179 9.417 3.540 1.00 79.00 79 LEU A N 1
ATOM 615 C CA . LEU A 1 79 ? 3.496 10.608 4.035 1.00 79.00 79 LEU A CA 1
ATOM 616 C C . LEU A 1 79 ? 4.262 11.884 3.700 1.00 79.00 79 LEU A C 1
ATOM 618 O O . LEU A 1 79 ? 3.629 12.848 3.307 1.00 79.00 79 LEU A O 1
ATOM 622 N N . GLU A 1 80 ? 5.595 11.886 3.747 1.00 75.25 80 GLU A N 1
ATOM 623 C CA . GLU A 1 80 ? 6.402 13.049 3.336 1.00 75.25 80 GLU A CA 1
ATOM 624 C C . GLU A 1 80 ? 6.229 13.374 1.849 1.00 75.25 80 GLU A C 1
ATOM 626 O O . GLU A 1 80 ? 6.111 14.539 1.467 1.00 75.25 80 GLU A O 1
ATOM 631 N N . ILE A 1 81 ? 6.123 12.348 0.999 1.00 77.00 81 ILE A N 1
ATOM 632 C CA . ILE A 1 81 ? 5.800 12.527 -0.424 1.00 77.00 81 ILE A CA 1
ATOM 633 C C . ILE A 1 81 ? 4.425 13.188 -0.588 1.00 77.00 81 ILE A C 1
ATOM 635 O O . ILE A 1 81 ? 4.269 14.065 -1.439 1.00 77.00 81 ILE A O 1
ATOM 639 N N . LEU A 1 82 ? 3.454 12.818 0.251 1.00 74.69 82 LEU A N 1
ATOM 640 C CA . LEU A 1 82 ? 2.118 13.415 0.257 1.00 74.69 82 LEU A CA 1
ATOM 641 C C . LEU A 1 82 ? 2.105 14.827 0.876 1.00 74.69 82 LEU A C 1
ATOM 643 O O . LEU A 1 82 ? 1.393 15.699 0.380 1.00 74.69 82 LEU A O 1
ATOM 647 N N . PHE A 1 83 ? 2.910 15.085 1.911 1.00 70.69 83 PHE A N 1
ATOM 648 C CA . PHE A 1 83 ? 3.003 16.370 2.614 1.00 70.69 83 PHE A CA 1
ATOM 649 C C . PHE A 1 83 ? 3.700 17.451 1.791 1.00 70.69 83 PHE A C 1
ATOM 651 O O . PHE A 1 83 ? 3.356 18.629 1.909 1.00 70.69 83 PHE A O 1
ATOM 658 N N . ASN A 1 84 ? 4.635 17.076 0.915 1.00 65.56 84 ASN A N 1
ATOM 659 C CA . ASN A 1 84 ? 5.334 18.031 0.055 1.00 65.56 84 ASN A CA 1
ATOM 660 C C . ASN A 1 84 ? 4.405 18.704 -0.984 1.00 65.56 84 ASN A C 1
ATOM 662 O O . ASN A 1 84 ? 4.812 19.652 -1.650 1.00 65.56 84 ASN A O 1
ATOM 666 N N . GLY A 1 85 ? 3.149 18.249 -1.102 1.00 56.72 85 GLY A N 1
ATOM 667 C CA . GLY A 1 85 ? 2.077 18.934 -1.832 1.00 56.72 85 GLY A CA 1
ATOM 668 C C . GLY A 1 85 ? 1.491 20.170 -1.123 1.00 56.72 85 GLY A C 1
ATOM 669 O O . GLY A 1 85 ? 0.695 20.882 -1.733 1.00 56.72 85 GLY A O 1
ATOM 670 N N . GLY A 1 86 ? 1.890 20.445 0.128 1.00 52.97 86 GLY A N 1
ATOM 671 C CA . GLY A 1 86 ? 1.518 21.627 0.918 1.00 52.97 86 GLY A CA 1
ATOM 672 C C . GLY A 1 86 ? 0.706 21.300 2.189 1.00 52.97 86 GLY A C 1
ATOM 673 O O . GLY A 1 86 ? -0.083 20.359 2.188 1.00 52.97 86 GLY A O 1
ATOM 674 N N . PRO A 1 87 ? 0.834 22.081 3.283 1.00 47.81 87 PRO A N 1
ATOM 675 C CA . PRO A 1 87 ? 0.155 21.821 4.564 1.00 47.81 87 PRO A CA 1
ATOM 676 C C . PRO A 1 87 ? -1.369 22.007 4.512 1.00 47.81 87 PRO A C 1
ATOM 678 O O . PRO A 1 87 ? -2.082 21.460 5.349 1.00 47.81 87 PRO A O 1
ATOM 681 N N . GLU A 1 88 ? -1.884 22.729 3.511 1.00 52.75 88 GLU A N 1
ATOM 682 C CA . GLU A 1 88 ? -3.327 22.945 3.295 1.00 52.75 88 GLU A CA 1
ATOM 683 C C . GLU A 1 88 ? -4.098 21.636 3.055 1.00 52.75 88 GLU A C 1
ATOM 685 O O . GLU A 1 88 ? -5.317 21.575 3.190 1.00 52.75 88 GLU A O 1
ATOM 690 N N . TRP A 1 89 ? -3.368 20.568 2.739 1.00 50.00 89 TRP A N 1
ATOM 691 C CA . TRP A 1 89 ? -3.886 19.246 2.444 1.00 50.00 89 TRP A CA 1
ATOM 692 C C . TRP A 1 89 ? -4.287 18.465 3.707 1.00 50.00 89 TRP A C 1
ATOM 694 O O . TRP A 1 89 ? -5.153 17.599 3.645 1.00 50.00 89 TRP A O 1
ATOM 704 N N . PHE A 1 90 ? -3.691 18.712 4.868 1.00 49.84 90 PHE A N 1
ATOM 705 C CA . PHE A 1 90 ? -3.637 17.674 5.903 1.00 49.84 90 PHE A CA 1
ATOM 706 C C . PHE A 1 90 ? -4.392 17.950 7.197 1.00 49.84 90 PHE A C 1
ATOM 708 O O . PHE A 1 90 ? -4.104 17.258 8.161 1.00 49.84 90 PHE A O 1
ATOM 715 N N . VAL A 1 91 ? -5.389 18.849 7.192 1.00 50.66 91 VAL A N 1
ATOM 716 C CA . VAL A 1 91 ? -6.122 19.387 8.368 1.00 50.66 91 VAL A CA 1
ATOM 717 C C . VAL A 1 91 ? -5.622 20.791 8.737 1.00 50.66 91 VAL A C 1
ATOM 719 O O . VAL A 1 91 ? -4.541 21.212 8.330 1.00 50.66 91 VAL A O 1
ATOM 722 N N . LYS A 1 92 ? -6.451 21.562 9.463 1.00 52.50 92 LYS A N 1
ATOM 723 C CA . LYS A 1 92 ? -6.069 22.826 10.117 1.00 52.50 92 LYS A CA 1
ATOM 724 C C . LYS A 1 92 ? -4.650 22.676 10.683 1.00 52.50 92 LYS A C 1
ATOM 726 O O . LYS A 1 92 ? -4.392 21.710 11.392 1.00 52.50 92 LYS A O 1
ATOM 731 N N . GLN A 1 93 ? -3.759 23.628 10.398 1.00 51.47 93 GLN A N 1
ATOM 732 C CA . GLN A 1 93 ? -2.310 23.582 10.687 1.00 51.47 93 GLN A CA 1
ATOM 733 C C . GLN A 1 93 ? -1.899 23.059 12.088 1.00 51.47 93 GLN A C 1
ATOM 735 O O . GLN A 1 93 ? -0.763 22.623 12.259 1.00 51.47 93 GLN A O 1
ATOM 740 N N . GLY A 1 94 ? -2.799 23.069 13.080 1.00 53.53 94 GLY A N 1
ATOM 741 C CA . GLY A 1 94 ? -2.569 22.547 14.430 1.00 53.53 94 GLY A CA 1
ATOM 742 C C . GLY A 1 94 ? -2.320 21.035 14.540 1.00 53.53 94 GLY A C 1
ATOM 743 O O . GLY A 1 94 ? -1.588 20.632 15.442 1.00 53.53 94 GLY A O 1
ATOM 744 N N . ASP A 1 95 ? -2.848 20.200 13.637 1.00 58.75 95 ASP A N 1
ATOM 745 C CA . ASP A 1 95 ? -2.692 18.735 13.750 1.00 58.75 95 ASP A CA 1
ATOM 746 C C . ASP A 1 95 ? -1.461 18.193 13.009 1.00 58.75 95 ASP A C 1
ATOM 748 O O . ASP A 1 95 ? -0.955 17.125 13.348 1.00 58.75 95 ASP A O 1
ATOM 752 N N . TYR A 1 96 ? -0.892 18.955 12.068 1.00 61.28 96 TYR A N 1
ATOM 753 C CA . TYR A 1 96 ? 0.302 18.548 11.318 1.00 61.28 96 TYR A CA 1
ATOM 754 C C . TYR A 1 96 ? 1.513 18.301 12.225 1.00 61.28 96 TYR A C 1
ATOM 756 O O . TYR A 1 96 ? 2.201 17.293 12.086 1.00 61.28 96 TYR A O 1
ATOM 764 N N . HIS A 1 97 ? 1.763 19.192 13.191 1.00 62.75 97 HIS A N 1
ATOM 765 C CA . HIS A 1 97 ? 2.874 19.028 14.133 1.00 62.75 97 HIS A CA 1
ATOM 766 C C . HIS A 1 97 ? 2.698 17.799 15.031 1.00 62.75 97 HIS A C 1
ATOM 768 O O . HIS A 1 97 ? 3.679 17.107 15.305 1.00 62.75 97 HIS A O 1
ATOM 774 N N . LYS A 1 98 ? 1.456 17.491 15.427 1.00 62.59 98 LYS A N 1
ATOM 775 C CA . LYS A 1 98 ? 1.130 16.285 16.196 1.00 62.59 98 LYS A CA 1
ATOM 776 C C . LYS A 1 98 ? 1.366 15.031 15.362 1.00 62.59 98 LYS A C 1
ATOM 778 O O . LYS A 1 98 ? 2.152 14.182 15.766 1.00 62.59 98 LYS A O 1
ATOM 783 N N . ILE A 1 99 ? 0.803 14.970 14.154 1.00 63.19 99 ILE A N 1
ATOM 784 C CA . ILE A 1 99 ? 0.988 13.848 13.221 1.00 63.19 99 ILE A CA 1
ATOM 785 C C . ILE A 1 99 ? 2.474 13.634 12.929 1.00 63.19 99 ILE A C 1
ATOM 787 O O . ILE A 1 99 ? 2.959 12.511 12.999 1.00 63.19 99 ILE A O 1
ATOM 791 N N . LYS A 1 100 ? 3.227 14.707 12.674 1.00 64.50 100 LYS A N 1
ATOM 792 C CA . LYS A 1 100 ? 4.664 14.614 12.416 1.00 64.50 100 LYS A CA 1
ATOM 793 C C . LYS A 1 100 ? 5.433 14.009 13.592 1.00 64.50 100 LYS A C 1
ATOM 795 O O . LYS A 1 100 ? 6.297 13.166 13.374 1.00 64.50 100 LYS A O 1
ATOM 800 N N . SER A 1 101 ? 5.098 14.411 14.820 1.00 62.62 101 SER A N 1
ATOM 801 C CA . SER A 1 101 ? 5.698 13.834 16.028 1.00 62.62 101 SER A CA 1
ATOM 802 C C . SER A 1 101 ? 5.309 12.367 16.249 1.00 62.62 101 SER A C 1
ATOM 804 O O . SER A 1 101 ? 6.113 11.594 16.754 1.00 62.62 101 SER A O 1
ATOM 806 N N . TRP A 1 102 ? 4.104 11.969 15.835 1.00 59.09 102 TRP A N 1
ATOM 807 C CA . TRP A 1 102 ? 3.553 10.629 16.059 1.00 59.09 102 TRP A CA 1
ATOM 808 C C . TRP A 1 102 ? 3.990 9.592 15.033 1.00 59.09 102 TRP A C 1
ATOM 810 O O . TRP A 1 102 ? 4.124 8.416 15.347 1.00 59.09 102 TRP A O 1
ATOM 820 N N . VAL A 1 103 ? 4.221 10.020 13.798 1.00 58.66 103 VAL A N 1
ATOM 821 C CA . VAL A 1 103 ? 4.573 9.133 12.685 1.00 58.66 103 VAL A CA 1
ATOM 822 C C . VAL A 1 103 ? 6.058 8.728 12.728 1.00 58.66 103 VAL A C 1
ATOM 824 O O . VAL A 1 103 ? 6.524 8.014 11.841 1.00 58.66 103 VAL A O 1
ATOM 827 N N . GLU A 1 104 ? 6.801 9.147 13.765 1.00 57.53 104 GLU A N 1
ATOM 828 C CA . GLU A 1 104 ? 8.263 9.017 13.849 1.00 57.53 104 GLU A CA 1
ATOM 829 C C . GLU A 1 104 ? 8.915 9.508 12.554 1.00 57.53 104 GLU A C 1
ATOM 831 O O . GLU A 1 104 ? 9.838 8.900 12.007 1.00 57.53 104 GLU A O 1
ATOM 836 N N . LEU A 1 105 ? 8.422 10.640 12.043 1.00 53.88 105 LEU A N 1
ATOM 837 C CA . LEU A 1 105 ? 9.144 11.412 11.046 1.00 53.88 105 LEU A CA 1
ATOM 838 C C . LEU A 1 105 ? 10.303 12.083 11.774 1.00 53.88 105 LEU A C 1
ATOM 840 O O . LEU A 1 105 ? 10.345 13.308 11.910 1.00 53.88 105 LEU A O 1
ATOM 844 N N . ASP A 1 106 ? 11.239 11.265 12.263 1.00 48.91 106 ASP A N 1
ATOM 845 C CA . ASP A 1 106 ? 12.514 11.683 12.829 1.00 48.91 106 ASP A CA 1
ATOM 846 C C . ASP A 1 106 ? 13.424 12.093 11.669 1.00 48.91 106 ASP A C 1
ATOM 848 O O . ASP A 1 106 ? 14.499 11.568 11.385 1.00 48.91 106 ASP A O 1
ATOM 852 N N . TRP A 1 107 ? 12.905 13.063 10.922 1.00 50.25 107 TRP A N 1
ATOM 853 C CA . TRP A 1 107 ? 13.595 13.858 9.946 1.00 50.25 107 TRP A CA 1
ATOM 854 C C . TRP A 1 107 ? 14.472 14.818 10.735 1.00 50.25 107 TRP A C 1
ATOM 856 O O . TRP A 1 107 ? 14.277 16.039 10.728 1.00 50.25 107 TRP A O 1
ATOM 866 N N . GLN A 1 108 ? 15.457 14.281 11.452 1.00 47.09 108 GLN A N 1
ATOM 867 C CA . GLN A 1 108 ? 16.614 15.096 11.733 1.00 47.09 108 GLN A CA 1
ATOM 868 C C . GLN A 1 108 ? 17.157 15.470 10.361 1.00 47.09 108 GLN A C 1
ATOM 870 O O . GLN A 1 108 ? 17.624 14.617 9.604 1.00 47.09 108 GLN A O 1
ATOM 875 N N . ARG A 1 109 ? 17.025 16.761 10.026 1.00 47.22 109 ARG A N 1
ATOM 876 C CA . ARG A 1 109 ? 17.671 17.434 8.893 1.00 47.22 109 ARG A CA 1
ATOM 877 C C . ARG A 1 109 ? 19.190 17.389 9.085 1.00 47.22 109 ARG A C 1
ATOM 879 O O . ARG A 1 109 ? 19.857 18.418 9.111 1.00 47.22 109 ARG A O 1
ATOM 886 N N . SER A 1 110 ? 19.739 16.193 9.249 1.00 42.72 110 SER A N 1
ATOM 887 C CA . SER A 1 110 ? 21.096 15.894 8.865 1.00 42.72 110 SER A CA 1
ATOM 888 C C . SER A 1 110 ? 21.265 16.443 7.449 1.00 42.72 110 SER A C 1
ATOM 890 O O . SER A 1 110 ? 20.354 16.384 6.617 1.00 42.72 110 SER A O 1
ATOM 892 N N . SER A 1 111 ? 22.395 17.083 7.204 1.00 45.66 111 SER A N 1
ATOM 893 C CA . SER A 1 111 ? 22.742 17.866 6.016 1.00 45.66 111 SER A CA 1
ATOM 894 C C . SER A 1 111 ? 22.815 17.058 4.701 1.00 45.66 111 SER A C 1
ATOM 896 O O . SER A 1 111 ? 23.478 17.475 3.757 1.00 45.66 111 SER A O 1
ATOM 898 N N . GLY A 1 112 ? 22.109 15.926 4.619 1.00 54.25 112 GLY A N 1
ATOM 899 C CA . GLY A 1 112 ? 21.971 15.044 3.462 1.00 54.25 112 GLY A CA 1
ATOM 900 C C . GLY A 1 112 ? 20.636 14.286 3.413 1.00 54.25 112 GLY A C 1
ATOM 901 O O . GLY A 1 112 ? 20.588 13.204 2.834 1.00 54.25 112 GLY A O 1
ATOM 902 N N . ALA A 1 113 ? 19.565 14.801 4.030 1.00 60.50 113 ALA A N 1
ATOM 903 C CA . ALA A 1 113 ? 18.229 14.230 3.858 1.00 60.50 113 ALA A CA 1
ATOM 904 C C . ALA A 1 113 ? 17.788 14.388 2.392 1.00 60.50 113 ALA A C 1
ATOM 906 O O . ALA A 1 113 ? 17.768 15.507 1.873 1.00 60.50 113 ALA A O 1
ATOM 907 N N . GLY A 1 114 ? 17.497 13.278 1.712 1.00 65.75 114 GLY A N 1
ATOM 908 C CA . GLY A 1 114 ? 17.194 13.318 0.284 1.00 65.75 114 GLY A CA 1
ATOM 909 C C . GLY A 1 114 ? 15.834 13.934 -0.035 1.00 65.75 114 GLY A C 1
ATOM 910 O O . GLY A 1 114 ? 15.036 14.278 0.837 1.00 65.75 114 GLY A O 1
ATOM 911 N N . LEU A 1 115 ? 15.562 14.106 -1.319 1.00 83.88 115 LEU A N 1
ATOM 912 C CA . LEU A 1 115 ? 14.299 14.653 -1.800 1.00 83.88 115 LEU A CA 1
ATOM 913 C C . LEU A 1 115 ? 13.202 13.577 -1.723 1.00 83.88 115 LEU A C 1
ATOM 915 O O . LEU A 1 115 ? 13.488 12.409 -1.975 1.00 83.88 115 LEU A O 1
ATOM 919 N N . PRO A 1 116 ? 11.922 13.924 -1.487 1.00 84.94 116 PRO A N 1
ATOM 920 C CA . PRO A 1 116 ? 10.825 12.944 -1.477 1.00 84.94 116 PRO A CA 1
ATOM 921 C C . PRO A 1 116 ? 10.752 12.056 -2.730 1.00 84.94 116 PRO A C 1
ATOM 923 O O . PRO A 1 116 ? 10.396 10.883 -2.646 1.00 84.94 116 PRO A O 1
ATOM 926 N N . ALA A 1 117 ? 11.163 12.587 -3.885 1.00 88.50 117 ALA A N 1
ATOM 927 C CA . ALA A 1 117 ? 11.299 11.818 -5.120 1.00 88.50 117 ALA A CA 1
ATOM 928 C C . ALA A 1 117 ? 12.338 10.683 -5.012 1.00 88.50 117 ALA A C 1
ATOM 930 O O . ALA A 1 117 ? 12.120 9.614 -5.568 1.00 88.50 117 ALA A O 1
ATOM 931 N N . GLU A 1 118 ? 13.439 10.878 -4.284 1.00 88.75 118 GLU A N 1
ATOM 932 C CA . GLU A 1 118 ? 14.482 9.862 -4.081 1.00 88.75 118 GLU A CA 1
ATOM 933 C C . GLU A 1 118 ? 13.991 8.740 -3.164 1.00 88.75 118 GLU A C 1
ATOM 935 O O . GLU A 1 118 ? 14.227 7.571 -3.457 1.00 88.75 118 GLU A O 1
ATOM 940 N N . TYR A 1 119 ? 13.237 9.068 -2.108 1.00 87.44 119 TYR A N 1
ATOM 941 C CA . TYR A 1 119 ? 12.570 8.062 -1.273 1.00 87.44 119 TYR A CA 1
ATOM 942 C C . TYR A 1 119 ? 11.578 7.239 -2.095 1.00 87.44 119 TYR A C 1
ATOM 944 O O . TYR A 1 119 ? 11.637 6.012 -2.071 1.00 87.44 119 TYR A O 1
ATOM 952 N N . PHE A 1 120 ? 10.714 7.903 -2.874 1.00 90.25 120 PHE A N 1
ATOM 953 C CA . PHE A 1 120 ? 9.772 7.214 -3.755 1.00 90.25 120 PHE A CA 1
ATOM 954 C C . PHE A 1 120 ? 10.507 6.314 -4.753 1.00 90.25 120 PHE A C 1
ATOM 956 O O . PHE A 1 120 ? 10.226 5.123 -4.843 1.00 90.25 120 PHE A O 1
ATOM 963 N N . GLY A 1 121 ? 11.492 6.860 -5.465 1.00 92.88 121 GLY A N 1
ATOM 964 C CA . GLY A 1 121 ? 12.242 6.121 -6.472 1.00 92.88 121 GLY A CA 1
ATOM 965 C C . GLY A 1 121 ? 13.021 4.942 -5.899 1.00 92.88 121 GLY A C 1
ATOM 966 O O . GLY A 1 121 ? 13.025 3.869 -6.499 1.00 92.88 121 GLY A O 1
ATOM 967 N N . SER A 1 122 ? 13.626 5.110 -4.721 1.00 91.94 122 SER A N 1
ATOM 968 C CA . SER A 1 122 ? 14.292 4.029 -3.990 1.00 91.94 122 SER A CA 1
ATOM 969 C C . SER A 1 122 ? 13.305 2.925 -3.604 1.00 91.94 122 SER A C 1
ATOM 971 O O . SER A 1 122 ? 13.572 1.752 -3.857 1.00 91.94 122 SER A O 1
ATOM 973 N N . ALA A 1 123 ? 12.122 3.288 -3.095 1.00 90.88 123 ALA A N 1
ATOM 974 C CA . ALA A 1 123 ? 11.073 2.330 -2.751 1.00 90.88 123 ALA A CA 1
ATOM 975 C C . ALA A 1 123 ? 10.632 1.505 -3.966 1.00 90.88 123 ALA A C 1
ATOM 977 O O . ALA A 1 123 ? 10.639 0.276 -3.925 1.00 90.88 123 ALA A O 1
ATOM 978 N N . ILE A 1 124 ? 10.300 2.187 -5.065 1.00 94.62 124 ILE A N 1
ATOM 979 C CA . ILE A 1 124 ? 9.852 1.554 -6.307 1.00 94.62 124 ILE A CA 1
ATOM 980 C C . ILE A 1 124 ? 10.937 0.649 -6.880 1.00 94.62 124 ILE A C 1
ATOM 982 O O . ILE A 1 124 ? 10.644 -0.483 -7.264 1.00 94.62 124 ILE A O 1
ATOM 986 N N . LYS A 1 125 ? 12.194 1.105 -6.889 1.00 95.00 125 LYS A N 1
ATOM 987 C CA . LYS A 1 125 ? 13.319 0.291 -7.345 1.00 95.00 125 LYS A CA 1
ATOM 988 C C . LYS A 1 125 ? 13.464 -0.977 -6.502 1.00 95.00 125 LYS A C 1
ATOM 990 O O . LYS A 1 125 ? 13.557 -2.059 -7.069 1.00 95.00 125 LYS A O 1
ATOM 995 N N . THR A 1 126 ? 13.448 -0.863 -5.176 1.00 92.44 126 THR A N 1
ATOM 996 C CA . THR A 1 126 ? 13.575 -2.024 -4.286 1.00 92.44 126 THR A CA 1
ATOM 997 C C . THR A 1 126 ? 12.408 -2.998 -4.463 1.00 92.44 126 THR A C 1
ATOM 999 O O . THR A 1 126 ? 12.639 -4.198 -4.566 1.00 92.44 126 THR A O 1
ATOM 1002 N N . LEU A 1 127 ? 11.161 -2.520 -4.549 1.00 91.94 127 LEU A N 1
ATOM 1003 C CA . LEU A 1 127 ? 10.007 -3.396 -4.795 1.00 91.94 127 LEU A CA 1
ATOM 1004 C C . LEU A 1 127 ? 10.106 -4.103 -6.152 1.00 91.94 127 LEU A C 1
ATOM 1006 O O . LEU A 1 127 ? 9.813 -5.294 -6.243 1.00 91.94 127 LEU A O 1
ATOM 1010 N N . TYR A 1 128 ? 10.551 -3.388 -7.187 1.00 93.88 128 TYR A N 1
ATOM 1011 C CA . TYR A 1 128 ? 10.788 -3.959 -8.509 1.00 93.88 128 TYR A CA 1
ATOM 1012 C C . TYR A 1 12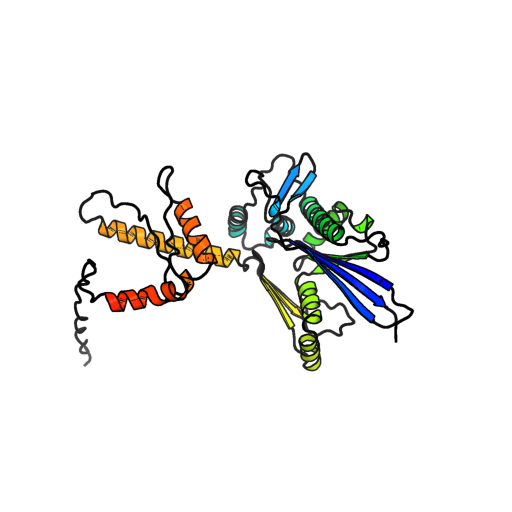8 ? 11.885 -5.027 -8.481 1.00 93.88 128 TYR A C 1
ATOM 1014 O O . TYR A 1 128 ? 11.711 -6.092 -9.063 1.00 93.88 128 TYR A O 1
ATOM 1022 N N . ASP A 1 129 ? 13.004 -4.767 -7.802 1.00 92.88 129 ASP A N 1
ATOM 1023 C CA . ASP A 1 129 ? 14.106 -5.723 -7.684 1.00 92.88 129 ASP A CA 1
ATOM 1024 C C . ASP A 1 129 ? 13.663 -6.997 -6.955 1.00 92.88 129 ASP A C 1
ATOM 1026 O O . ASP A 1 129 ? 13.940 -8.091 -7.433 1.00 92.88 129 ASP A O 1
ATOM 1030 N N . LEU A 1 130 ? 12.880 -6.871 -5.881 1.00 89.50 130 LEU A N 1
ATOM 1031 C CA . LEU A 1 130 ? 12.310 -8.018 -5.166 1.00 89.50 130 LEU A CA 1
ATOM 1032 C C . LEU A 1 130 ? 11.336 -8.824 -6.031 1.00 89.50 130 LEU A C 1
ATOM 1034 O O . LEU A 1 130 ? 11.363 -10.054 -6.031 1.00 89.50 130 LEU A O 1
ATOM 1038 N N . ALA A 1 131 ? 10.475 -8.133 -6.778 1.00 89.31 131 ALA A N 1
ATOM 1039 C CA . ALA A 1 131 ? 9.580 -8.763 -7.740 1.00 89.31 131 ALA A CA 1
ATOM 1040 C C . ALA A 1 131 ? 10.373 -9.506 -8.829 1.00 89.31 131 ALA A C 1
ATOM 1042 O O . ALA A 1 131 ? 10.024 -10.620 -9.215 1.00 89.31 131 ALA A O 1
ATOM 1043 N N . TRP A 1 132 ? 11.471 -8.906 -9.290 1.00 88.94 132 TRP A N 1
ATOM 1044 C CA . TRP A 1 132 ? 12.353 -9.478 -10.296 1.00 88.94 132 TRP A CA 1
ATOM 1045 C C . TRP A 1 132 ? 13.115 -10.708 -9.803 1.00 88.94 132 TRP A C 1
ATOM 1047 O O . TRP A 1 132 ? 13.224 -11.687 -10.532 1.00 88.94 132 TRP A O 1
ATOM 1057 N N . GLU A 1 133 ? 13.643 -10.676 -8.581 1.00 87.75 133 GLU A N 1
ATOM 1058 C CA . GLU A 1 133 ? 14.322 -11.820 -7.962 1.00 87.75 133 GLU A CA 1
ATOM 1059 C C . GLU A 1 133 ? 13.392 -13.032 -7.861 1.00 87.75 133 GLU A C 1
ATOM 1061 O O . GLU A 1 133 ? 13.810 -14.154 -8.142 1.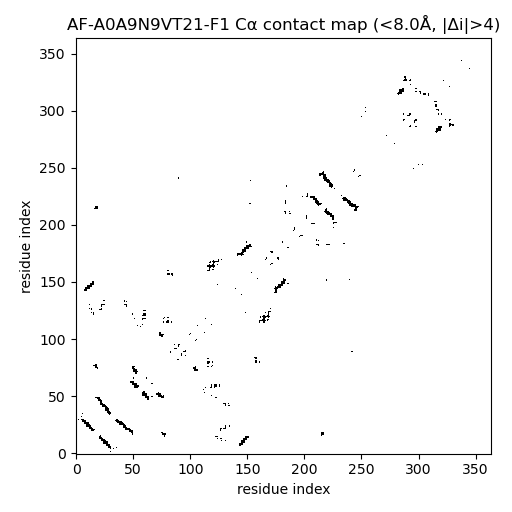00 87.75 133 GLU A O 1
ATOM 1066 N N . GLY A 1 134 ? 12.112 -12.798 -7.552 1.00 79.88 134 GL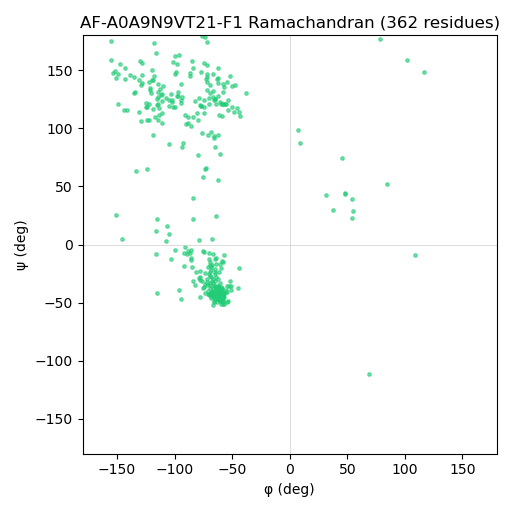Y A N 1
ATOM 1067 C CA . GLY A 1 134 ? 11.103 -13.851 -7.496 1.00 79.88 134 GLY A CA 1
ATOM 1068 C C . GLY A 1 134 ? 10.819 -14.525 -8.840 1.00 79.88 134 GLY A C 1
ATOM 1069 O O . GLY A 1 134 ? 10.336 -15.650 -8.846 1.00 79.88 134 GLY A O 1
ATOM 1070 N N . LEU A 1 135 ? 11.122 -13.889 -9.978 1.00 80.25 135 LEU A N 1
ATOM 1071 C CA . LEU A 1 135 ? 10.786 -14.440 -11.292 1.00 80.25 135 LEU A CA 1
ATOM 1072 C C . LEU A 1 135 ? 11.563 -15.716 -11.652 1.00 80.25 135 LEU A C 1
ATOM 1074 O O . LEU A 1 135 ? 11.108 -16.390 -12.564 1.00 80.25 135 LEU A O 1
ATOM 1078 N N . GLU A 1 136 ? 12.691 -16.048 -11.000 1.00 70.81 136 GLU A N 1
ATOM 1079 C CA . GLU A 1 136 ? 13.537 -17.249 -11.243 1.00 70.81 136 GLU A CA 1
ATOM 1080 C C . GLU A 1 136 ? 13.691 -17.666 -12.730 1.00 70.81 136 GLU A C 1
ATOM 1082 O O . GLU A 1 136 ? 13.865 -18.840 -13.063 1.00 70.81 136 GLU A O 1
ATOM 1087 N N . MET A 1 137 ? 13.625 -16.715 -13.668 1.00 64.88 137 MET A N 1
ATOM 1088 C CA . MET A 1 137 ? 13.428 -17.022 -15.085 1.00 64.88 137 MET A CA 1
ATOM 1089 C C . MET A 1 137 ? 14.538 -16.441 -15.963 1.00 64.88 137 MET A C 1
ATOM 1091 O O . MET A 1 137 ? 14.685 -15.218 -16.059 1.00 64.88 137 MET A O 1
ATOM 1095 N N . PRO A 1 138 ? 15.298 -17.287 -16.678 1.00 57.84 138 PRO A N 1
ATOM 1096 C CA . PRO A 1 138 ? 16.254 -16.809 -17.656 1.00 57.84 138 PRO A CA 1
ATOM 1097 C C . PRO A 1 138 ? 15.512 -16.322 -18.913 1.00 57.84 138 PRO A C 1
ATOM 1099 O O . PRO A 1 138 ? 14.891 -17.110 -19.618 1.00 57.84 138 PRO A O 1
ATOM 1102 N N . GLN A 1 139 ? 15.666 -15.027 -19.220 1.00 74.00 139 GLN A N 1
ATOM 1103 C CA . GLN A 1 139 ? 15.406 -14.392 -20.528 1.00 74.00 139 GLN A CA 1
ATOM 1104 C C . GLN A 1 139 ? 13.963 -13.953 -20.857 1.00 74.00 139 GLN A C 1
ATOM 1106 O O . GLN A 1 139 ? 13.462 -14.218 -21.948 1.00 74.00 139 GLN A O 1
ATOM 1111 N N . ILE A 1 140 ? 13.316 -13.182 -19.977 1.00 83.81 140 ILE A N 1
ATOM 1112 C CA . ILE A 1 140 ? 12.168 -12.352 -20.395 1.00 83.81 140 ILE A CA 1
ATOM 1113 C C . ILE A 1 140 ? 12.712 -11.099 -21.094 1.00 83.81 140 ILE A C 1
ATOM 1115 O O . ILE A 1 140 ? 13.548 -10.387 -20.533 1.00 83.81 140 ILE A O 1
ATOM 1119 N N . SER A 1 141 ? 12.261 -10.828 -22.322 1.00 89.31 141 SER A N 1
ATOM 1120 C CA . SER A 1 141 ? 12.640 -9.600 -23.028 1.00 89.31 141 SER A CA 1
ATOM 1121 C C . SER A 1 141 ? 11.941 -8.396 -22.396 1.00 89.31 141 SER A C 1
ATOM 1123 O O . SER A 1 141 ? 10.784 -8.481 -21.981 1.00 89.31 141 SER A O 1
ATOM 1125 N N . LYS A 1 142 ? 12.639 -7.257 -22.347 1.00 89.81 142 LYS A N 1
ATOM 1126 C CA . LYS A 1 142 ? 12.121 -5.992 -21.809 1.00 89.81 142 LYS A CA 1
ATOM 1127 C C . LYS A 1 142 ? 10.762 -5.626 -22.411 1.00 89.81 142 LYS A C 1
ATOM 1129 O O . LYS A 1 142 ? 9.886 -5.144 -21.702 1.00 89.81 142 LYS A O 1
ATOM 1134 N N . GLU A 1 143 ? 10.598 -5.876 -23.707 1.00 91.31 143 GLU A N 1
ATOM 1135 C CA . GLU A 1 143 ? 9.405 -5.595 -24.510 1.00 91.31 143 GLU A CA 1
ATOM 1136 C C . GLU A 1 143 ? 8.171 -6.399 -24.077 1.00 91.31 143 GLU A C 1
ATOM 1138 O O . GLU A 1 143 ? 7.074 -6.101 -24.533 1.00 91.31 143 GLU A O 1
ATOM 1143 N N . SER A 1 144 ? 8.339 -7.401 -23.212 1.00 91.62 144 SER A N 1
ATOM 1144 C CA . SER A 1 144 ? 7.260 -8.254 -22.698 1.00 91.62 144 SER A CA 1
ATOM 1145 C C . SER A 1 144 ? 6.914 -7.940 -21.240 1.00 91.62 144 SER A C 1
ATOM 1147 O O . SER A 1 144 ? 6.316 -8.769 -20.560 1.00 91.62 144 SER A O 1
ATOM 1149 N N . ILE A 1 145 ? 7.349 -6.785 -20.719 1.00 93.44 145 ILE A N 1
ATOM 1150 C CA . ILE A 1 145 ? 7.192 -6.431 -19.304 1.00 93.44 145 ILE A CA 1
ATOM 1151 C C . ILE A 1 145 ? 6.483 -5.093 -19.169 1.00 93.44 145 ILE A C 1
ATOM 1153 O O . ILE A 1 145 ? 6.996 -4.064 -19.609 1.00 93.44 145 ILE A O 1
ATOM 1157 N N . THR A 1 146 ? 5.350 -5.096 -18.477 1.00 93.06 146 THR A N 1
ATOM 1158 C CA . THR A 1 146 ? 4.643 -3.884 -18.054 1.00 93.06 146 THR A CA 1
ATOM 1159 C C . THR A 1 146 ? 4.702 -3.778 -16.542 1.00 93.06 146 THR A C 1
ATOM 1161 O O . THR A 1 146 ? 4.457 -4.746 -15.825 1.00 93.06 146 THR A O 1
ATOM 1164 N N . THR A 1 147 ? 5.025 -2.597 -16.033 1.00 94.00 147 THR A N 1
ATOM 1165 C CA . THR A 1 147 ? 5.017 -2.322 -14.597 1.00 94.00 147 THR A CA 1
ATOM 1166 C C . THR A 1 147 ? 3.947 -1.301 -14.270 1.00 94.00 147 THR A C 1
ATOM 1168 O O . THR A 1 147 ? 3.863 -0.269 -14.923 1.00 94.00 147 THR A O 1
ATOM 1171 N N . VAL A 1 148 ? 3.136 -1.586 -13.257 1.00 92.00 148 VAL A N 1
ATOM 1172 C CA . VAL A 1 148 ? 2.113 -0.682 -12.734 1.00 92.00 148 VAL A CA 1
ATOM 1173 C C . VAL A 1 148 ? 2.508 -0.301 -11.317 1.00 92.00 148 VAL A C 1
ATOM 1175 O O . VAL A 1 148 ? 2.655 -1.164 -10.454 1.00 92.00 148 VAL A O 1
ATOM 1178 N N . VAL A 1 149 ? 2.685 0.993 -11.077 1.00 91.06 149 VAL A N 1
ATOM 1179 C CA . VAL A 1 149 ? 2.970 1.544 -9.751 1.00 91.06 149 VAL A CA 1
ATOM 1180 C C . VAL A 1 149 ? 1.697 2.154 -9.184 1.00 91.06 149 VAL A C 1
ATOM 1182 O O . VAL A 1 149 ? 1.110 3.038 -9.813 1.00 91.06 149 VAL A O 1
ATOM 1185 N N . THR A 1 150 ? 1.265 1.696 -8.010 1.00 88.62 150 THR A N 1
ATOM 1186 C CA . THR A 1 150 ? 0.091 2.262 -7.346 1.00 88.62 150 THR A CA 1
ATOM 1187 C C . THR A 1 150 ? 0.454 3.469 -6.493 1.00 88.62 150 THR A C 1
ATOM 1189 O O . THR A 1 150 ? 1.561 3.581 -5.959 1.00 88.62 150 THR A O 1
ATOM 1192 N N . PHE A 1 151 ? -0.478 4.409 -6.400 1.00 83.06 151 PHE A N 1
ATOM 1193 C CA . PHE A 1 151 ? -0.341 5.616 -5.600 1.00 83.06 151 PHE A CA 1
ATOM 1194 C C . PHE A 1 151 ? -1.717 6.036 -5.041 1.00 83.06 151 PHE A C 1
ATOM 1196 O O . PHE A 1 151 ? -2.743 5.699 -5.629 1.00 83.06 151 PHE A O 1
ATOM 1203 N N . PRO A 1 152 ? -1.798 6.780 -3.927 1.00 74.44 152 PRO A N 1
ATOM 1204 C CA . PRO A 1 152 ? -3.083 7.175 -3.348 1.00 74.44 152 PRO A CA 1
ATOM 1205 C C . PRO A 1 152 ? -3.753 8.234 -4.224 1.00 74.44 152 PRO A C 1
ATOM 1207 O O . PRO A 1 152 ? -3.063 8.978 -4.908 1.00 74.44 152 PRO A O 1
ATOM 1210 N N . LEU A 1 153 ? -5.078 8.364 -4.198 1.00 70.88 153 LEU A N 1
ATOM 1211 C CA . LEU A 1 153 ? -5.801 9.322 -5.050 1.00 70.88 153 LEU A CA 1
ATOM 1212 C C . LEU A 1 153 ? -5.197 10.751 -4.959 1.00 70.88 153 LEU A C 1
ATOM 1214 O O . LEU A 1 153 ? -5.138 11.360 -3.888 1.00 70.88 153 LEU A O 1
ATOM 1218 N N . LEU A 1 154 ? -4.696 11.277 -6.087 1.00 65.19 154 LEU A N 1
ATOM 1219 C CA . LEU A 1 154 ? -3.834 12.472 -6.110 1.00 65.19 154 LEU A CA 1
ATOM 1220 C C . LEU A 1 154 ? -4.556 13.759 -6.477 1.00 65.19 154 LEU A C 1
ATOM 1222 O O . LEU A 1 154 ? -5.542 13.787 -7.209 1.00 65.19 154 LEU A O 1
ATOM 1226 N N . THR A 1 155 ? -3.890 14.860 -6.138 1.00 60.00 155 THR A N 1
ATOM 1227 C CA . THR A 1 155 ? -4.009 16.142 -6.842 1.00 60.00 155 THR A CA 1
ATOM 1228 C C . THR A 1 155 ? -2.685 16.587 -7.451 1.00 60.00 155 THR A C 1
ATOM 1230 O O . THR A 1 155 ? -1.646 15.948 -7.283 1.00 60.00 155 THR A O 1
ATOM 1233 N N . GLY A 1 156 ? -2.734 17.674 -8.228 1.00 65.88 156 GLY A N 1
ATOM 1234 C CA . GLY A 1 156 ? -1.688 18.070 -9.174 1.00 65.88 156 GLY A CA 1
ATOM 1235 C C . GLY A 1 156 ? -0.255 18.131 -8.629 1.00 65.88 156 GLY A C 1
ATOM 1236 O O . GLY A 1 156 ? 0.654 17.746 -9.355 1.00 65.88 156 GLY A O 1
ATOM 1237 N N . ALA A 1 157 ? -0.035 18.537 -7.374 1.00 69.06 157 ALA A N 1
ATOM 1238 C CA . ALA A 1 157 ? 1.311 18.787 -6.839 1.00 69.06 157 ALA A CA 1
ATOM 1239 C C . ALA A 1 157 ? 2.174 17.521 -6.648 1.00 69.06 157 ALA A C 1
ATOM 1241 O O . ALA A 1 157 ? 3.400 17.585 -6.712 1.00 69.06 157 ALA A O 1
ATOM 1242 N N . ILE A 1 158 ? 1.560 16.354 -6.436 1.00 78.38 158 ILE A N 1
ATOM 1243 C CA . ILE A 1 158 ? 2.299 15.109 -6.165 1.00 78.38 158 ILE A CA 1
ATOM 1244 C C . ILE A 1 158 ? 2.818 14.470 -7.465 1.00 78.38 158 ILE A C 1
ATOM 1246 O O . ILE A 1 158 ? 3.835 13.774 -7.450 1.00 78.38 158 ILE A O 1
ATOM 1250 N N . LYS A 1 159 ? 2.187 14.762 -8.612 1.00 81.25 159 LYS A N 1
ATOM 1251 C CA . LYS A 1 159 ? 2.530 14.166 -9.916 1.00 81.25 159 LYS A CA 1
ATOM 1252 C C . LYS A 1 159 ? 3.991 14.403 -10.311 1.00 81.25 159 LYS A C 1
ATOM 1254 O O . LYS A 1 159 ? 4.650 13.471 -10.766 1.00 81.25 159 LYS A O 1
ATOM 1259 N N . ASP A 1 160 ? 4.523 15.601 -10.071 1.00 83.50 160 ASP A N 1
ATOM 1260 C CA . ASP A 1 160 ? 5.921 15.929 -10.387 1.00 83.50 160 ASP A CA 1
ATOM 1261 C C . ASP A 1 160 ? 6.919 15.192 -9.487 1.00 83.50 160 ASP A C 1
ATOM 1263 O O . ASP A 1 160 ? 8.028 14.852 -9.907 1.00 83.50 160 ASP A O 1
ATOM 1267 N N . THR A 1 161 ? 6.549 14.938 -8.232 1.00 85.75 161 THR A N 1
ATOM 1268 C CA . THR A 1 161 ? 7.363 14.140 -7.306 1.00 85.75 161 THR A CA 1
ATOM 1269 C C . THR A 1 161 ? 7.375 12.675 -7.725 1.00 85.75 161 THR A C 1
ATOM 1271 O O . THR A 1 161 ? 8.448 12.077 -7.776 1.00 85.75 161 THR A O 1
ATOM 1274 N N . LEU A 1 162 ? 6.219 12.121 -8.105 1.00 87.44 162 LEU A N 1
ATOM 1275 C CA . L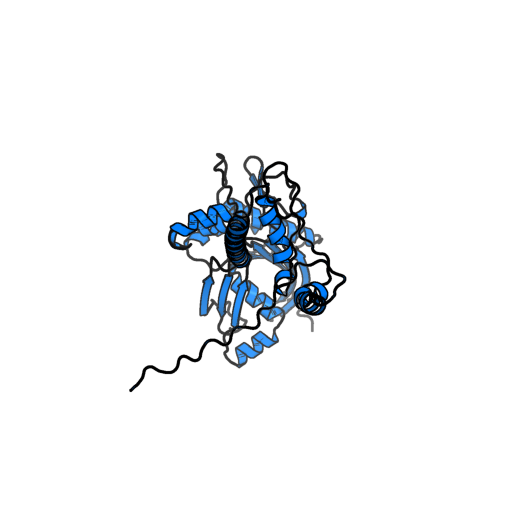EU A 1 162 ? 6.128 10.751 -8.613 1.00 87.44 162 LEU A CA 1
ATOM 1276 C C . LEU A 1 162 ? 6.916 10.581 -9.907 1.00 87.44 162 LEU A C 1
ATOM 1278 O O . LEU A 1 162 ? 7.705 9.650 -10.010 1.00 87.44 162 LEU A O 1
ATOM 1282 N N . LYS A 1 163 ? 6.777 11.509 -10.861 1.00 89.56 163 LYS A N 1
ATOM 1283 C CA . LYS A 1 163 ? 7.525 11.471 -12.122 1.00 89.56 163 LYS A CA 1
ATOM 1284 C C . LYS A 1 163 ? 9.035 11.448 -11.878 1.00 89.56 163 LYS A C 1
ATOM 1286 O O . LYS A 1 163 ? 9.715 10.552 -12.370 1.00 89.56 163 LYS A O 1
ATOM 1291 N N . ARG A 1 164 ? 9.547 12.379 -11.066 1.00 90.94 164 ARG A N 1
ATOM 1292 C CA . ARG A 1 164 ? 10.977 12.429 -10.714 1.00 90.94 164 ARG A CA 1
ATOM 1293 C C . ARG A 1 164 ? 11.437 11.178 -9.972 1.00 90.94 164 ARG A C 1
ATOM 1295 O O . ARG A 1 164 ? 12.551 10.718 -10.189 1.00 90.94 164 ARG A O 1
ATOM 1302 N N . GLY A 1 165 ? 10.599 10.616 -9.106 1.00 92.44 165 GLY A N 1
ATOM 1303 C CA . GLY A 1 165 ? 10.949 9.387 -8.406 1.00 92.44 165 GLY A CA 1
ATOM 1304 C C . GLY A 1 165 ? 10.929 8.151 -9.312 1.00 92.44 165 GLY A C 1
ATOM 1305 O O . GLY A 1 165 ? 11.803 7.299 -9.189 1.00 92.44 165 GLY A O 1
ATOM 1306 N N . LEU A 1 166 ? 10.026 8.072 -10.295 1.00 93.44 166 LEU A N 1
ATOM 1307 C CA . LEU A 1 166 ? 10.077 7.032 -11.330 1.00 93.44 166 LEU A CA 1
ATOM 1308 C C . LEU A 1 166 ? 11.351 7.149 -12.174 1.00 93.44 166 LEU A C 1
ATOM 1310 O O . LEU A 1 166 ? 12.014 6.139 -12.404 1.00 93.44 166 LEU A O 1
ATOM 1314 N N . GLU A 1 167 ? 11.738 8.364 -12.570 1.00 94.44 167 GLU A N 1
ATOM 1315 C CA . GLU A 1 167 ? 13.019 8.622 -13.244 1.00 94.44 167 GLU A CA 1
ATOM 1316 C C . GLU A 1 167 ? 14.203 8.166 -12.373 1.00 94.44 167 GLU A C 1
ATOM 1318 O O . GLU A 1 167 ? 15.069 7.432 -12.848 1.00 94.44 167 GLU A O 1
ATOM 1323 N N . TYR A 1 168 ? 14.195 8.508 -11.079 1.00 94.25 168 TYR A N 1
ATOM 1324 C CA . TYR A 1 168 ? 15.217 8.089 -10.114 1.00 94.25 168 TYR A CA 1
ATOM 1325 C C . TYR A 1 168 ? 15.305 6.562 -9.959 1.00 94.25 168 TYR A C 1
ATOM 1327 O O . TYR A 1 168 ? 16.399 6.009 -9.854 1.00 94.25 168 TYR A O 1
ATOM 1335 N N . SER A 1 169 ? 14.166 5.862 -9.972 1.00 95.31 169 SER A N 1
ATOM 1336 C CA . SER A 1 169 ? 14.117 4.398 -9.841 1.00 95.31 169 SER A CA 1
ATOM 1337 C C . SER A 1 169 ? 14.780 3.664 -11.015 1.00 95.31 169 SER A C 1
ATOM 1339 O O . SER A 1 169 ? 15.229 2.527 -10.863 1.00 95.31 169 SER A O 1
ATOM 1341 N N . ASN A 1 170 ? 14.837 4.313 -12.187 1.00 95.88 170 ASN A N 1
ATOM 1342 C CA . ASN A 1 170 ? 15.377 3.783 -13.438 1.00 95.88 170 ASN A CA 1
ATOM 1343 C C . ASN A 1 170 ? 14.759 2.435 -13.889 1.00 95.88 170 ASN A C 1
ATOM 1345 O O . ASN A 1 170 ? 15.363 1.697 -14.672 1.00 95.88 170 ASN A O 1
ATOM 1349 N N . ILE A 1 171 ? 13.548 2.086 -13.437 1.00 95.38 171 ILE A N 1
ATOM 1350 C CA . ILE A 1 171 ? 12.903 0.809 -13.803 1.00 95.38 171 ILE A CA 1
ATOM 1351 C C . ILE A 1 171 ? 12.489 0.751 -15.282 1.00 95.38 171 ILE A C 1
ATOM 1353 O O . ILE A 1 171 ? 12.438 -0.330 -15.868 1.00 95.38 171 ILE A O 1
ATOM 1357 N N . SER A 1 172 ? 12.285 1.904 -15.930 1.00 94.44 172 SER A N 1
ATOM 1358 C CA . SER A 1 172 ? 11.983 2.010 -17.368 1.00 94.44 172 SER A CA 1
ATOM 1359 C C . SER A 1 172 ? 13.125 1.510 -18.259 1.00 94.44 172 SER A C 1
ATOM 1361 O O . SER A 1 172 ? 12.927 1.196 -19.433 1.00 94.44 172 SER A O 1
ATOM 1363 N N . SER A 1 173 ? 14.340 1.373 -17.716 1.00 94.81 173 SER A N 1
ATOM 1364 C CA . SER A 1 173 ? 15.442 0.713 -18.419 1.00 94.81 173 SER A CA 1
ATOM 1365 C C . SER A 1 173 ? 15.215 -0.798 -18.585 1.00 94.81 173 SER A C 1
ATOM 1367 O O . SER A 1 173 ? 15.752 -1.370 -19.532 1.00 94.81 173 SER A O 1
ATOM 1369 N N . ARG A 1 174 ? 14.362 -1.417 -17.750 1.00 93.19 174 ARG A N 1
ATOM 1370 C CA . ARG A 1 174 ? 14.159 -2.876 -17.632 1.00 93.19 174 ARG A CA 1
ATOM 1371 C C . ARG A 1 174 ? 12.766 -3.380 -18.017 1.00 93.19 174 ARG A C 1
ATOM 1373 O O . ARG A 1 174 ? 12.586 -4.586 -18.131 1.00 93.19 174 ARG A O 1
ATOM 1380 N N . CYS A 1 175 ? 11.805 -2.494 -18.265 1.00 93.62 175 CYS A N 1
ATOM 1381 C CA . CYS A 1 175 ? 10.464 -2.853 -18.740 1.00 93.62 175 CYS A CA 1
ATOM 1382 C C . CYS A 1 175 ? 10.044 -2.017 -19.956 1.00 93.62 175 CYS A C 1
ATOM 1384 O O . CYS A 1 175 ? 10.604 -0.949 -20.204 1.00 93.62 175 CYS A O 1
ATOM 1386 N N . GLN A 1 176 ? 9.095 -2.528 -20.739 1.00 94.25 176 GLN A N 1
ATOM 1387 C CA . GLN A 1 176 ? 8.551 -1.851 -21.913 1.00 94.25 176 GLN A CA 1
ATOM 1388 C C . GLN A 1 176 ? 7.831 -0.569 -21.510 1.00 94.25 176 GLN A C 1
ATOM 1390 O O . GLN A 1 176 ? 8.004 0.465 -22.152 1.00 94.25 176 GLN A O 1
ATOM 1395 N N . ASP A 1 177 ? 7.017 -0.671 -20.461 1.00 92.00 177 ASP A N 1
ATOM 1396 C CA . ASP A 1 177 ? 6.109 0.383 -20.043 1.00 92.00 177 ASP A CA 1
ATOM 1397 C C . ASP A 1 177 ? 6.011 0.460 -18.518 1.00 92.00 177 ASP A C 1
ATOM 1399 O O . ASP A 1 177 ? 6.007 -0.562 -17.823 1.00 92.00 177 ASP A O 1
ATOM 1403 N N . VAL A 1 178 ? 5.916 1.692 -18.023 1.00 92.19 178 VAL A N 1
ATOM 1404 C CA . VAL A 1 178 ? 5.701 2.019 -16.614 1.00 92.19 178 VAL A CA 1
ATOM 1405 C C . VAL A 1 178 ? 4.439 2.857 -16.535 1.00 92.19 178 VAL A C 1
ATOM 1407 O O . VAL A 1 178 ? 4.425 4.035 -16.890 1.00 92.19 178 VAL A O 1
ATOM 1410 N N . GLN A 1 179 ? 3.385 2.238 -16.031 1.00 89.56 179 GLN A N 1
ATOM 1411 C CA . GLN A 1 179 ? 2.102 2.869 -15.803 1.00 89.56 179 GLN A CA 1
ATOM 1412 C C . GLN A 1 179 ? 1.950 3.215 -14.330 1.00 89.56 179 GLN A C 1
ATOM 1414 O O . GLN A 1 179 ? 2.572 2.624 -13.444 1.00 89.56 179 GLN A O 1
ATOM 1419 N N . VAL A 1 180 ? 1.089 4.186 -14.071 1.00 87.12 180 VAL A N 1
ATOM 1420 C CA . VAL A 1 180 ? 0.733 4.606 -12.725 1.00 87.12 180 VAL A CA 1
ATOM 1421 C C . VAL A 1 180 ? -0.774 4.436 -12.566 1.00 87.12 180 VAL A C 1
ATOM 1423 O O . VAL A 1 180 ? -1.529 4.820 -13.457 1.00 87.12 180 VAL A O 1
ATOM 1426 N N . SER A 1 181 ? -1.212 3.859 -11.450 1.00 84.06 181 SER A N 1
ATOM 1427 C CA . SER A 1 181 ? -2.632 3.683 -11.125 1.00 84.06 181 SER A CA 1
ATOM 1428 C C . SER A 1 181 ? -2.928 4.224 -9.739 1.00 84.06 181 SER A C 1
ATOM 1430 O O . SER A 1 181 ? -2.116 4.086 -8.828 1.00 84.06 181 SER A O 1
ATOM 1432 N N . GLU A 1 182 ? -4.120 4.772 -9.544 1.00 81.69 182 GLU A N 1
ATOM 1433 C CA . GLU A 1 182 ? -4.586 5.032 -8.187 1.00 81.69 182 GLU A CA 1
ATOM 1434 C C . GLU A 1 182 ? -4.807 3.695 -7.459 1.00 81.69 182 GLU A C 1
ATOM 1436 O O . GLU A 1 182 ? -5.188 2.691 -8.072 1.00 81.69 182 GLU A O 1
ATOM 1441 N N . GLU A 1 183 ? -4.562 3.681 -6.151 1.00 83.50 183 GLU A N 1
ATOM 1442 C CA . GLU A 1 183 ? -4.691 2.505 -5.283 1.00 83.50 183 GLU A CA 1
ATOM 1443 C C . GLU A 1 183 ? -6.106 1.940 -5.313 1.00 83.50 183 GLU A C 1
ATOM 1445 O O . GLU A 1 183 ? -6.285 0.740 -5.492 1.00 83.50 183 GLU A O 1
ATOM 1450 N N . SER A 1 184 ? -7.116 2.809 -5.254 1.00 75.19 184 SER A N 1
ATOM 1451 C CA . SER A 1 184 ? -8.518 2.390 -5.295 1.00 75.19 184 SER A CA 1
ATOM 1452 C C . SER A 1 184 ? -8.924 1.751 -6.632 1.00 75.19 184 SER A C 1
ATOM 1454 O O . SER A 1 184 ? -9.673 0.774 -6.630 1.00 75.19 184 SER A O 1
ATOM 1456 N N . HIS A 1 185 ? -8.393 2.223 -7.770 1.00 77.44 185 HIS A N 1
ATOM 1457 C CA . HIS A 1 185 ? -8.596 1.567 -9.070 1.00 77.44 185 HIS A CA 1
ATOM 1458 C C . HIS A 1 185 ? -7.894 0.221 -9.149 1.00 77.44 185 HIS A C 1
ATOM 1460 O O . HIS A 1 185 ? -8.484 -0.748 -9.623 1.00 77.44 185 HIS A O 1
ATOM 1466 N N . ALA A 1 186 ? -6.643 0.151 -8.691 1.00 82.31 186 ALA A N 1
ATOM 1467 C CA . ALA A 1 186 ? -5.883 -1.092 -8.691 1.00 82.31 186 ALA A CA 1
ATOM 1468 C C . ALA A 1 186 ? -6.546 -2.140 -7.782 1.00 82.31 186 ALA A C 1
ATOM 1470 O O . ALA A 1 186 ? -6.661 -3.307 -8.160 1.00 82.31 186 ALA A O 1
ATOM 1471 N N . ALA A 1 187 ? -7.055 -1.710 -6.624 1.00 81.44 187 ALA A N 1
ATOM 1472 C CA . ALA A 1 187 ? -7.832 -2.535 -5.713 1.00 81.44 187 ALA A CA 1
ATOM 1473 C C . ALA A 1 187 ? -9.132 -3.022 -6.366 1.00 81.44 187 ALA A C 1
ATOM 1475 O O . ALA A 1 187 ? -9.404 -4.220 -6.327 1.00 81.44 187 ALA A O 1
ATOM 1476 N N . LEU A 1 188 ? -9.897 -2.140 -7.027 1.00 75.56 188 LEU A N 1
ATOM 1477 C CA . LEU A 1 188 ? -11.096 -2.544 -7.766 1.00 75.56 188 LEU A CA 1
ATOM 1478 C C . LEU A 1 188 ? -10.767 -3.591 -8.836 1.00 75.56 188 LEU A C 1
ATOM 1480 O O . LEU A 1 188 ? -11.431 -4.620 -8.906 1.00 75.56 188 LEU A O 1
ATOM 1484 N N . ALA A 1 189 ? -9.737 -3.353 -9.650 1.00 78.88 189 ALA A N 1
ATOM 1485 C CA . ALA A 1 189 ? -9.329 -4.277 -10.703 1.00 78.88 189 ALA A CA 1
ATOM 1486 C C . ALA A 1 189 ? -8.937 -5.651 -10.134 1.00 78.88 189 ALA A C 1
ATOM 1488 O O . ALA A 1 189 ? -9.348 -6.682 -10.667 1.00 78.88 189 ALA A O 1
ATOM 1489 N N . GLY A 1 190 ? -8.196 -5.672 -9.022 1.00 78.75 190 GLY A N 1
ATOM 1490 C CA . GLY A 1 190 ? -7.857 -6.902 -8.307 1.00 78.75 190 GLY A CA 1
ATOM 1491 C C . GLY A 1 190 ? -9.090 -7.635 -7.769 1.00 78.75 190 GLY A C 1
ATOM 1492 O O . GLY A 1 190 ? -9.212 -8.843 -7.967 1.00 78.75 190 GLY A O 1
ATOM 1493 N N . LEU A 1 191 ? -10.027 -6.909 -7.148 1.00 73.69 191 LEU A N 1
ATOM 1494 C CA . LEU A 1 191 ? -11.276 -7.464 -6.616 1.00 73.69 191 LEU A CA 1
ATOM 1495 C C . LEU A 1 191 ? -12.161 -8.042 -7.719 1.00 73.69 191 LEU A C 1
ATOM 1497 O O . LEU A 1 191 ? -12.648 -9.155 -7.579 1.00 73.69 191 LEU A O 1
ATOM 1501 N N . LEU A 1 192 ? -12.337 -7.331 -8.832 1.00 72.38 192 LEU A N 1
ATOM 1502 C CA . LEU A 1 192 ? -13.156 -7.799 -9.953 1.00 72.38 192 LEU A CA 1
ATOM 1503 C C . LEU A 1 192 ? -12.526 -8.976 -10.702 1.00 72.38 192 LEU A C 1
ATOM 1505 O O . LEU A 1 192 ? -13.241 -9.761 -11.318 1.00 72.38 192 LEU A O 1
ATOM 1509 N N . ARG A 1 193 ? -11.198 -9.120 -10.655 1.00 75.81 193 ARG A N 1
ATOM 1510 C CA . ARG A 1 193 ? -10.516 -10.312 -11.170 1.00 75.81 193 ARG A CA 1
ATOM 1511 C C . ARG A 1 193 ? -10.796 -11.537 -10.299 1.00 75.81 193 ARG A C 1
ATOM 1513 O O . ARG A 1 193 ? -11.007 -12.616 -10.842 1.00 75.81 193 ARG A O 1
ATOM 1520 N N . GLU A 1 194 ? -10.757 -11.368 -8.979 1.00 76.19 194 GLU A N 1
ATOM 1521 C CA . GLU A 1 194 ? -10.980 -12.448 -8.007 1.00 76.19 194 GLU A CA 1
ATOM 1522 C C . GLU A 1 194 ? -12.465 -12.832 -7.897 1.00 76.19 194 GLU A C 1
ATOM 1524 O O . GLU A 1 194 ? -12.791 -14.012 -7.806 1.00 76.19 194 GLU A O 1
ATOM 1529 N N . TYR A 1 195 ? -13.354 -11.838 -7.972 1.00 76.25 195 TYR A N 1
ATOM 1530 C CA . TYR A 1 195 ? -14.806 -11.959 -7.818 1.00 76.25 195 TYR A CA 1
ATOM 1531 C C . TYR A 1 195 ? -15.543 -11.402 -9.054 1.00 76.25 195 TYR A C 1
ATOM 1533 O O . TYR A 1 195 ? -16.236 -10.378 -8.981 1.00 76.25 195 TYR A O 1
ATOM 1541 N N . PRO A 1 196 ? -15.373 -12.021 -10.238 1.00 76.19 196 PRO A N 1
ATOM 1542 C CA . PRO A 1 196 ? -15.893 -11.491 -11.500 1.00 76.19 196 PRO A CA 1
ATOM 1543 C C . PRO A 1 196 ? -17.424 -11.433 -11.570 1.00 76.19 196 PRO A C 1
ATOM 1545 O O . PRO A 1 196 ? -17.981 -10.658 -12.349 1.00 76.19 196 PRO A O 1
ATOM 1548 N N . GLU A 1 197 ? -18.130 -12.242 -10.783 1.00 80.88 197 GLU A N 1
ATOM 1549 C CA . GLU A 1 197 ? -19.584 -12.187 -10.628 1.00 80.88 197 GLU A CA 1
ATOM 1550 C C . GLU A 1 197 ? -20.068 -10.862 -10.041 1.00 80.88 197 GLU A C 1
ATOM 1552 O O . GLU A 1 197 ? -21.010 -10.301 -10.593 1.00 80.88 197 GLU A O 1
ATOM 1557 N N . ILE A 1 198 ? -19.369 -10.301 -9.047 1.00 75.25 198 ILE A N 1
ATOM 1558 C CA . ILE A 1 198 ? -19.726 -9.011 -8.437 1.00 75.25 198 ILE A CA 1
ATOM 1559 C C . ILE A 1 198 ? -19.705 -7.909 -9.499 1.00 75.25 198 ILE A C 1
ATOM 1561 O O . ILE A 1 198 ? -20.629 -7.105 -9.593 1.00 75.25 198 ILE A O 1
ATOM 1565 N N . GLY A 1 199 ? -18.677 -7.901 -10.355 1.00 71.44 199 GLY A N 1
ATOM 1566 C CA . GLY A 1 199 ? -18.581 -6.944 -11.458 1.00 71.44 199 GLY A CA 1
ATOM 1567 C C . GLY A 1 199 ? -19.708 -7.094 -12.479 1.00 71.44 199 GLY A C 1
ATOM 1568 O O . GLY A 1 199 ? -20.276 -6.096 -12.920 1.00 71.44 199 GLY A O 1
ATOM 1569 N N . ARG A 1 200 ? -20.060 -8.336 -12.842 1.00 77.44 200 ARG A N 1
ATOM 1570 C CA . ARG A 1 200 ? -21.160 -8.611 -13.783 1.00 77.44 200 ARG A CA 1
ATOM 1571 C C . ARG A 1 200 ? -22.517 -8.205 -13.218 1.00 77.44 200 ARG A C 1
ATOM 1573 O O . ARG A 1 200 ? -23.314 -7.632 -13.954 1.00 77.44 200 ARG A O 1
ATOM 1580 N N . GLU A 1 201 ? -22.774 -8.500 -11.949 1.00 77.12 201 GLU A N 1
ATOM 1581 C CA . GLU A 1 201 ? -24.019 -8.153 -11.259 1.00 77.12 201 GLU A CA 1
ATOM 1582 C C . GLU A 1 201 ? -24.162 -6.640 -11.117 1.00 77.12 201 GLU A C 1
ATOM 1584 O O . GLU A 1 201 ? -25.170 -6.085 -11.557 1.00 77.12 201 GLU A O 1
ATOM 1589 N N . ALA A 1 202 ? -23.118 -5.963 -10.627 1.00 68.81 202 ALA A N 1
ATOM 1590 C CA . ALA A 1 202 ? -23.100 -4.510 -10.514 1.00 68.81 202 ALA A CA 1
ATOM 1591 C C . ALA A 1 202 ? -23.328 -3.834 -11.876 1.00 68.81 202 ALA A C 1
ATOM 1593 O O . ALA A 1 202 ? -24.113 -2.893 -11.979 1.00 68.81 202 ALA A O 1
ATOM 1594 N N . LEU A 1 203 ? -22.712 -4.345 -12.952 1.00 67.94 203 LEU A N 1
ATOM 1595 C CA . LEU A 1 203 ? -22.935 -3.844 -14.311 1.00 67.94 203 LEU A CA 1
ATOM 1596 C C . LEU A 1 203 ? -24.358 -4.091 -14.813 1.00 67.94 203 LEU A C 1
ATOM 1598 O O . LEU A 1 203 ? -24.973 -3.173 -15.352 1.00 67.94 203 LEU A O 1
ATOM 1602 N N . ALA A 1 204 ? -24.900 -5.294 -14.619 1.00 71.19 204 ALA A N 1
ATOM 1603 C CA . ALA A 1 204 ? -26.260 -5.630 -15.034 1.00 71.19 204 ALA A CA 1
ATOM 1604 C C . ALA A 1 204 ? -27.318 -4.782 -14.308 1.00 71.19 204 ALA A C 1
ATOM 1606 O O . ALA A 1 204 ? -28.321 -4.399 -14.911 1.00 71.19 204 ALA A O 1
ATOM 1607 N N . ALA A 1 205 ? -27.079 -4.467 -13.035 1.00 74.12 205 ALA A N 1
ATOM 1608 C CA . ALA A 1 205 ? -27.959 -3.652 -12.207 1.00 74.12 205 ALA A CA 1
ATOM 1609 C C . ALA A 1 205 ? -27.680 -2.138 -12.310 1.00 74.12 205 ALA A C 1
ATOM 1611 O O . ALA A 1 205 ? -28.441 -1.340 -11.763 1.00 74.12 205 ALA A O 1
ATOM 1612 N N . ASN A 1 206 ? -26.626 -1.724 -13.030 1.00 73.31 206 ASN A N 1
ATOM 1613 C CA . ASN A 1 206 ? -26.140 -0.340 -13.072 1.00 73.31 206 ASN A CA 1
ATOM 1614 C C . ASN A 1 206 ? -25.862 0.233 -11.658 1.00 73.31 206 ASN A C 1
ATOM 1616 O O . ASN A 1 206 ? -26.147 1.397 -11.364 1.00 73.31 206 ASN A O 1
ATOM 1620 N N . GLU A 1 207 ? -25.316 -0.603 -10.774 1.00 75.19 207 GLU A N 1
ATOM 1621 C CA . GLU A 1 207 ? -25.002 -0.295 -9.378 1.00 75.19 207 GLU A CA 1
ATOM 1622 C C . GLU A 1 207 ? -23.554 0.156 -9.193 1.00 75.19 207 GLU A C 1
ATOM 1624 O O . GLU A 1 207 ? -22.618 -0.417 -9.750 1.00 75.19 207 GLU A O 1
ATOM 1629 N N . SER A 1 208 ? -23.353 1.180 -8.363 1.00 72.31 208 SER A N 1
ATOM 1630 C CA . SER A 1 208 ? -22.012 1.650 -8.016 1.00 72.31 208 SER A CA 1
ATOM 1631 C C . SER A 1 208 ? -21.288 0.668 -7.092 1.00 72.31 208 SER A C 1
ATOM 1633 O O . SER A 1 208 ? -21.861 0.191 -6.116 1.00 72.31 208 SER A O 1
ATOM 1635 N N . ILE A 1 209 ? -19.993 0.468 -7.325 1.00 67.75 209 ILE A N 1
ATOM 1636 C CA . ILE A 1 209 ? -19.096 -0.277 -6.441 1.00 67.75 209 ILE A CA 1
ATOM 1637 C C . ILE A 1 209 ? -18.326 0.716 -5.577 1.00 67.75 209 ILE A C 1
ATOM 1639 O O . ILE A 1 209 ? -17.705 1.647 -6.092 1.00 67.75 209 ILE A O 1
ATOM 1643 N N . ILE A 1 210 ? -18.346 0.511 -4.263 1.00 73.88 210 ILE A N 1
ATOM 1644 C CA . ILE A 1 210 ? -17.538 1.285 -3.320 1.00 73.88 210 ILE A CA 1
ATOM 1645 C C . ILE A 1 210 ? -16.334 0.441 -2.912 1.00 73.88 210 ILE A C 1
ATOM 1647 O O . ILE A 1 210 ? -16.490 -0.667 -2.406 1.00 73.88 210 ILE A O 1
ATOM 1651 N N . VAL A 1 211 ? -15.138 0.985 -3.108 1.00 71.75 211 VAL A N 1
ATOM 1652 C CA . VAL A 1 211 ? -13.886 0.430 -2.596 1.00 71.75 211 VAL A CA 1
ATOM 1653 C C . VAL A 1 211 ? -13.450 1.272 -1.411 1.00 71.75 211 VAL A C 1
ATOM 1655 O O . VAL A 1 211 ? -13.303 2.485 -1.543 1.00 71.75 211 VAL A O 1
ATOM 1658 N N . ALA A 1 212 ? -13.247 0.626 -0.266 1.00 76.06 212 ALA A N 1
ATOM 1659 C CA . ALA A 1 212 ? -12.665 1.231 0.924 1.00 76.06 212 ALA A CA 1
ATOM 1660 C C . ALA A 1 212 ? -11.313 0.563 1.209 1.00 76.06 212 ALA A C 1
ATOM 1662 O O . ALA A 1 212 ? -11.267 -0.593 1.629 1.00 76.06 212 ALA A O 1
ATOM 1663 N N . ASP A 1 213 ? -10.224 1.281 0.951 1.00 74.31 213 ASP A N 1
ATOM 1664 C CA . ASP A 1 213 ? -8.868 0.871 1.298 1.00 74.31 213 ASP A CA 1
ATOM 1665 C C . ASP A 1 213 ? -8.525 1.380 2.702 1.00 74.31 213 ASP A C 1
ATOM 1667 O O . ASP A 1 213 ? -8.303 2.570 2.939 1.00 74.31 213 ASP A O 1
ATOM 1671 N N . CYS A 1 214 ? -8.550 0.454 3.657 1.00 76.81 214 CYS A N 1
ATOM 1672 C CA . CYS A 1 214 ? -8.303 0.711 5.068 1.00 76.81 214 CYS A CA 1
ATOM 1673 C C . CYS A 1 214 ? -6.823 0.461 5.386 1.00 76.81 214 CYS A C 1
ATOM 1675 O O . CYS A 1 214 ? -6.440 -0.616 5.851 1.00 76.81 214 CYS A O 1
ATOM 1677 N N . GLY A 1 215 ? -5.986 1.462 5.133 1.00 74.94 215 GLY A N 1
ATOM 1678 C CA . GLY A 1 215 ? -4.562 1.417 5.431 1.00 74.94 215 GLY A CA 1
ATOM 1679 C C . GLY A 1 215 ? -4.233 1.543 6.924 1.00 74.94 215 GLY A C 1
ATOM 1680 O O . GLY A 1 215 ? -5.083 1.737 7.796 1.00 74.94 215 GLY A O 1
ATOM 1681 N N . GLY A 1 216 ? -2.935 1.469 7.234 1.00 72.94 216 GLY A N 1
ATOM 1682 C CA . GLY A 1 216 ? -2.444 1.703 8.595 1.00 72.94 216 GLY A CA 1
ATOM 1683 C C . GLY A 1 216 ? -2.644 3.151 9.045 1.00 72.94 216 GLY A C 1
ATOM 1684 O O . GLY A 1 216 ? -2.999 3.385 10.190 1.00 72.94 216 GLY A O 1
ATOM 1685 N N . ILE A 1 217 ? -2.478 4.123 8.143 1.00 72.50 217 ILE A N 1
ATOM 1686 C CA . ILE A 1 217 ? -2.624 5.555 8.461 1.00 72.50 217 ILE A CA 1
ATOM 1687 C C . ILE A 1 217 ? -3.799 6.190 7.707 1.00 72.50 217 ILE A C 1
ATOM 1689 O O . ILE A 1 217 ? -4.559 6.965 8.293 1.00 72.50 217 ILE A O 1
ATOM 1693 N N . THR A 1 218 ? -3.970 5.844 6.430 1.00 73.06 218 THR A N 1
ATOM 1694 C CA . THR A 1 218 ? -5.009 6.397 5.554 1.00 73.06 218 THR A CA 1
ATOM 1695 C C . THR A 1 218 ? -6.227 5.480 5.472 1.00 73.06 218 THR A C 1
ATOM 1697 O O . THR A 1 218 ? -6.127 4.278 5.711 1.00 73.06 218 THR A O 1
ATOM 1700 N N . LEU A 1 219 ? -7.375 6.070 5.155 1.00 72.94 219 LEU A N 1
ATOM 1701 C CA . LEU A 1 219 ? -8.601 5.390 4.761 1.00 72.94 219 LEU A CA 1
ATOM 1702 C C . LEU A 1 219 ? -9.097 6.039 3.464 1.00 72.94 219 LEU A C 1
ATOM 1704 O O . LEU A 1 219 ? -9.609 7.160 3.471 1.00 72.94 219 LEU A O 1
ATOM 1708 N N . ASP A 1 220 ? -8.948 5.339 2.351 1.00 71.19 220 ASP A N 1
ATOM 1709 C CA . ASP A 1 220 ? -9.281 5.839 1.022 1.00 71.19 220 ASP A CA 1
ATOM 1710 C C . ASP A 1 220 ? -10.591 5.192 0.547 1.00 71.19 220 ASP A C 1
ATOM 1712 O O . ASP A 1 220 ? -10.682 3.973 0.438 1.00 71.19 220 ASP A O 1
ATOM 1716 N N . ILE A 1 221 ? -11.635 5.985 0.282 1.00 70.94 221 ILE A N 1
ATOM 1717 C CA . ILE A 1 221 ? -12.952 5.484 -0.143 1.00 70.94 221 ILE A CA 1
ATOM 1718 C C . ILE A 1 221 ? -13.282 6.031 -1.531 1.00 70.94 221 ILE A C 1
ATOM 1720 O O . ILE A 1 221 ? -13.480 7.231 -1.711 1.00 70.94 221 ILE A O 1
ATOM 1724 N N . ALA A 1 222 ? -13.413 5.160 -2.523 1.00 71.56 222 ALA A N 1
ATOM 1725 C CA . ALA A 1 222 ? -13.788 5.536 -3.882 1.00 71.56 222 ALA A CA 1
ATOM 1726 C C . ALA A 1 222 ? -15.057 4.807 -4.327 1.00 71.56 222 ALA A C 1
ATOM 1728 O O . ALA A 1 222 ? -15.239 3.625 -4.055 1.00 71.56 222 ALA A O 1
ATOM 1729 N N . ALA A 1 223 ? -15.935 5.524 -5.022 1.00 72.00 223 ALA A N 1
ATOM 1730 C CA . ALA A 1 223 ? -17.143 4.998 -5.631 1.00 72.00 223 ALA A CA 1
ATOM 1731 C C . ALA A 1 223 ? -17.013 5.020 -7.159 1.00 72.00 223 ALA A C 1
ATOM 1733 O O . ALA A 1 223 ? -16.828 6.068 -7.794 1.00 72.00 223 ALA A O 1
ATOM 1734 N N . PHE A 1 224 ? -17.175 3.849 -7.754 1.00 69.75 224 PHE A N 1
ATOM 1735 C CA . PHE A 1 224 ? -17.090 3.607 -9.182 1.00 69.75 224 PHE A CA 1
ATOM 1736 C C . PHE A 1 224 ? -18.474 3.257 -9.696 1.00 69.75 224 PHE A C 1
ATOM 1738 O O . PHE A 1 224 ? -19.120 2.362 -9.160 1.00 69.75 224 PHE A O 1
ATOM 1745 N N . ARG A 1 225 ? -18.941 3.927 -10.748 1.00 66.88 225 ARG A N 1
ATOM 1746 C CA . ARG A 1 225 ? -20.055 3.376 -11.519 1.00 66.88 225 ARG A CA 1
ATOM 1747 C C . ARG A 1 225 ? -19.563 2.179 -12.320 1.00 66.88 225 ARG A C 1
ATOM 1749 O O . ARG A 1 225 ? -18.402 2.180 -12.736 1.00 66.88 225 ARG A O 1
ATOM 1756 N N . PRO A 1 226 ? -20.420 1.173 -12.515 1.00 57.38 226 PRO A N 1
ATOM 1757 C CA . PRO A 1 226 ? -20.010 -0.037 -13.183 1.00 57.38 226 PRO A CA 1
ATOM 1758 C C . PRO A 1 226 ? -19.649 0.323 -14.622 1.00 57.38 226 PRO A C 1
ATOM 1760 O O . PRO A 1 226 ? -20.396 0.999 -15.332 1.00 57.38 226 PRO A O 1
ATOM 1763 N N . PHE A 1 227 ? -18.429 -0.048 -14.989 1.00 62.81 227 PHE A N 1
ATOM 1764 C CA . PHE A 1 227 ? -17.795 0.342 -16.236 1.00 62.81 227 PHE A CA 1
ATOM 1765 C C . PHE A 1 227 ? -17.917 -0.783 -17.261 1.00 62.81 227 PHE A C 1
ATOM 1767 O O . PHE A 1 227 ? -17.878 -1.963 -16.908 1.00 62.81 227 PHE A O 1
ATOM 1774 N N . ASP A 1 228 ? -18.003 -0.409 -18.540 1.00 52.06 228 ASP A N 1
ATOM 1775 C CA . ASP A 1 228 ? -17.620 -1.316 -19.620 1.00 52.06 228 ASP A CA 1
ATOM 1776 C C . ASP A 1 228 ? -16.151 -1.716 -19.373 1.00 52.06 228 ASP A C 1
ATOM 1778 O O . ASP A 1 228 ? -15.296 -0.823 -19.307 1.00 52.06 228 ASP A O 1
ATOM 1782 N N . PRO A 1 229 ? -15.835 -3.015 -19.211 1.00 49.31 229 PRO A N 1
ATOM 1783 C CA . PRO A 1 229 ? -14.485 -3.491 -18.904 1.00 49.31 229 PRO A CA 1
ATOM 1784 C C . PRO A 1 229 ? -13.415 -3.075 -19.933 1.00 49.31 229 PRO A C 1
ATOM 1786 O O . PRO A 1 229 ? -12.227 -3.247 -19.670 1.00 49.31 229 PRO A O 1
ATOM 1789 N N . ASN A 1 230 ? -13.803 -2.503 -21.078 1.00 42.88 230 ASN A N 1
ATOM 1790 C CA . ASN A 1 230 ? -12.894 -2.013 -22.116 1.00 42.88 230 ASN A CA 1
ATOM 1791 C C . ASN A 1 230 ? -12.491 -0.531 -21.991 1.00 42.88 230 ASN A C 1
ATOM 1793 O O . ASN A 1 230 ? -11.639 -0.066 -22.749 1.00 42.88 230 ASN A O 1
ATOM 1797 N N . CYS A 1 231 ? -13.082 0.244 -21.082 1.00 40.09 231 CYS A N 1
ATOM 1798 C CA . CYS A 1 231 ? -12.774 1.667 -20.929 1.00 40.09 231 CYS A CA 1
ATOM 1799 C C . CYS A 1 231 ? -12.183 1.914 -19.540 1.00 40.09 231 CYS A C 1
ATOM 1801 O O . CYS A 1 231 ? -12.899 1.826 -18.553 1.00 40.09 231 CYS A O 1
ATOM 1803 N N . GLY A 1 232 ? -10.886 2.226 -19.450 1.00 45.44 232 GLY A N 1
ATOM 1804 C CA . GLY A 1 232 ? -10.184 2.558 -18.200 1.00 45.44 232 GLY A CA 1
ATOM 1805 C C . GLY A 1 232 ? -10.763 3.790 -17.489 1.00 45.44 232 GLY A C 1
ATOM 1806 O O . GLY A 1 232 ? -10.235 4.893 -17.602 1.00 45.44 232 GLY A O 1
ATOM 1807 N N . GLY A 1 233 ? -11.885 3.604 -16.802 1.00 47.88 233 GLY A N 1
ATOM 1808 C CA . GLY A 1 233 ? -12.715 4.653 -16.236 1.00 47.88 233 GLY A CA 1
ATOM 1809 C C . GLY A 1 233 ? -12.144 5.355 -15.013 1.00 47.88 233 GLY A C 1
ATOM 1810 O O . GLY A 1 233 ? -11.569 4.730 -14.126 1.00 47.88 233 GLY A O 1
A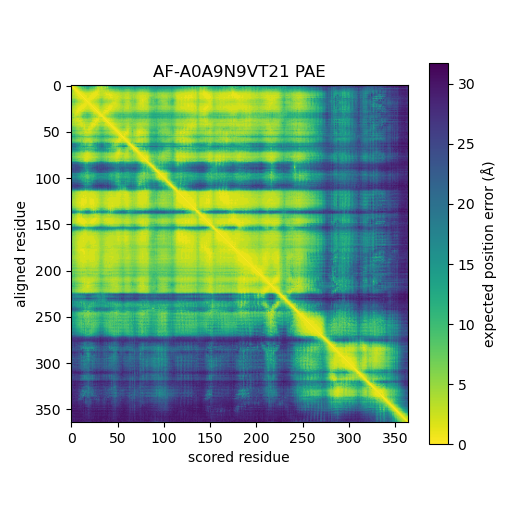TOM 1811 N N . ALA A 1 234 ? -12.374 6.665 -14.920 1.00 52.03 234 ALA A N 1
ATOM 1812 C CA . ALA A 1 234 ? -12.126 7.441 -13.707 1.00 52.03 234 ALA A CA 1
ATOM 1813 C C . ALA A 1 234 ? -13.203 7.156 -12.628 1.00 52.03 234 ALA A C 1
ATOM 1815 O O . ALA A 1 234 ? -14.324 6.771 -12.979 1.00 52.03 234 ALA A O 1
ATOM 1816 N N . PRO A 1 235 ? -12.912 7.362 -11.327 1.00 54.38 235 PRO A N 1
ATOM 1817 C CA . PRO A 1 235 ? -13.894 7.197 -10.261 1.00 54.38 235 PRO A CA 1
ATOM 1818 C C . PRO A 1 235 ? -15.024 8.211 -10.452 1.00 54.38 235 PRO A C 1
ATOM 1820 O O . PRO A 1 235 ? -14.784 9.361 -10.822 1.00 54.38 235 PRO A O 1
ATOM 1823 N N . THR A 1 236 ? -16.264 7.814 -10.169 1.00 57.81 236 THR A N 1
ATOM 1824 C CA . THR A 1 236 ? -17.410 8.736 -10.256 1.00 57.81 236 THR A CA 1
ATOM 1825 C C . THR A 1 236 ? -17.529 9.659 -9.053 1.00 57.81 236 THR A C 1
ATOM 1827 O O . THR A 1 236 ? -18.028 10.774 -9.175 1.00 57.81 236 THR A O 1
ATOM 1830 N N . ALA A 1 237 ? -17.062 9.203 -7.897 1.00 54.97 237 ALA A N 1
ATOM 1831 C CA . ALA A 1 237 ? -16.866 10.013 -6.710 1.00 54.97 237 ALA A CA 1
ATOM 1832 C C . ALA A 1 237 ? -15.763 9.366 -5.878 1.00 54.97 237 ALA A C 1
ATOM 1834 O O . ALA A 1 237 ? -15.638 8.145 -5.863 1.00 54.97 237 ALA A O 1
ATOM 1835 N N . ALA A 1 238 ? -14.974 10.159 -5.169 1.00 56.78 238 ALA A N 1
ATOM 1836 C CA . ALA A 1 238 ? -13.995 9.622 -4.243 1.00 56.78 238 ALA A CA 1
ATOM 1837 C C . ALA A 1 238 ? -13.782 10.576 -3.070 1.00 56.78 238 ALA A C 1
ATOM 1839 O O . ALA A 1 238 ? -13.885 11.795 -3.208 1.00 56.78 238 ALA A O 1
ATOM 1840 N N . SER A 1 239 ? -13.516 9.994 -1.910 1.00 51.00 239 SER A N 1
ATOM 1841 C CA . SER A 1 239 ? -13.254 10.671 -0.653 1.00 51.00 239 SER A CA 1
ATOM 1842 C C . SER A 1 239 ? -12.050 10.018 0.009 1.00 51.00 239 SER A C 1
ATOM 1844 O O . SER A 1 239 ? -11.986 8.802 0.153 1.00 51.00 239 SER A O 1
ATOM 1846 N N . ILE A 1 240 ? -11.093 10.832 0.434 1.00 56.69 240 ILE A N 1
ATOM 1847 C CA . ILE A 1 240 ? -9.909 10.354 1.144 1.00 56.69 240 ILE A CA 1
ATOM 1848 C C . ILE A 1 240 ? -10.011 10.828 2.582 1.00 56.69 240 ILE A C 1
ATOM 1850 O O . ILE A 1 240 ? -9.896 12.029 2.851 1.00 56.69 240 ILE A O 1
ATOM 1854 N N . SER A 1 241 ? -10.174 9.889 3.509 1.00 57.06 241 SER A N 1
ATOM 1855 C CA . SER A 1 241 ? -9.947 10.146 4.923 1.00 57.06 241 SER A CA 1
ATOM 1856 C C . SER A 1 241 ? -8.465 9.939 5.230 1.00 57.06 241 SER A C 1
ATOM 1858 O O . SER A 1 241 ? -7.950 8.832 5.356 1.00 57.06 241 SER A O 1
ATOM 1860 N N . ARG A 1 242 ? -7.746 11.055 5.338 1.00 61.06 242 ARG A N 1
ATOM 1861 C CA . ARG A 1 242 ? -6.282 11.078 5.514 1.00 61.06 242 ARG A CA 1
ATOM 1862 C C . ARG A 1 242 ? -5.849 10.610 6.907 1.00 61.06 242 ARG A C 1
ATOM 1864 O O . ARG A 1 242 ? -4.693 10.245 7.087 1.00 61.06 242 ARG A O 1
ATOM 1871 N N . LEU A 1 243 ? -6.782 10.632 7.864 1.00 61.91 243 LEU A N 1
ATOM 1872 C CA . LEU A 1 243 ? -6.590 10.311 9.277 1.00 61.91 243 LEU A CA 1
ATOM 1873 C C . LEU A 1 243 ? -7.703 9.372 9.764 1.00 61.91 243 LEU A C 1
ATOM 1875 O O . LEU A 1 243 ? -8.547 9.746 10.575 1.00 61.91 243 LEU A O 1
ATOM 1879 N N . GLY A 1 244 ? -7.753 8.173 9.186 1.00 57.94 244 GLY A N 1
ATOM 1880 C CA . GLY A 1 244 ? -8.814 7.199 9.468 1.00 57.94 244 GLY A CA 1
ATOM 1881 C C . GLY A 1 244 ? -8.377 5.737 9.437 1.00 57.94 244 GLY A C 1
ATOM 1882 O O . GLY A 1 244 ? -9.230 4.864 9.557 1.00 57.94 244 GLY A O 1
ATOM 1883 N N . GLY A 1 245 ? -7.080 5.468 9.254 1.00 64.44 245 GLY A N 1
ATOM 1884 C CA . GLY A 1 245 ? -6.527 4.114 9.283 1.00 64.44 245 GLY A CA 1
ATOM 1885 C C . GLY A 1 245 ? -6.391 3.536 10.697 1.00 64.44 245 GLY A C 1
ATOM 1886 O O . GLY A 1 245 ? -6.678 4.205 11.693 1.00 64.44 245 GLY A O 1
ATOM 1887 N N . GLY A 1 246 ? -5.903 2.295 10.790 1.00 65.62 246 GLY A N 1
ATOM 1888 C CA . GLY A 1 246 ? -5.772 1.556 12.058 1.00 65.62 246 GLY A CA 1
ATOM 1889 C C . GLY A 1 246 ? -5.005 2.300 13.161 1.00 65.62 246 GLY A C 1
ATOM 1890 O O . GLY A 1 246 ? -5.419 2.274 14.314 1.00 65.62 246 GLY A O 1
ATOM 1891 N N . PHE A 1 247 ? -3.980 3.072 12.795 1.00 69.19 247 PHE A N 1
ATOM 1892 C CA . PHE A 1 247 ? -3.203 3.912 13.709 1.00 69.19 247 PHE A CA 1
ATOM 1893 C C . PHE A 1 247 ? -4.075 4.879 14.526 1.00 69.19 247 PHE A C 1
ATOM 1895 O O . PHE A 1 247 ? -3.801 5.131 15.695 1.00 69.19 247 PHE A O 1
ATOM 1902 N N . TRP A 1 248 ? -5.147 5.416 13.940 1.00 67.25 248 TRP A N 1
ATOM 1903 C CA . TRP A 1 248 ? -6.045 6.343 14.639 1.00 67.25 248 TRP A CA 1
ATOM 1904 C C . TRP A 1 248 ? -6.975 5.632 15.609 1.00 67.25 248 TRP A C 1
ATOM 1906 O O . TRP A 1 248 ? -7.341 6.196 16.639 1.00 67.25 248 TRP A O 1
ATOM 1916 N N . ILE A 1 249 ? -7.351 4.394 15.294 1.00 67.50 249 ILE A N 1
ATOM 1917 C CA . ILE A 1 249 ? -8.102 3.541 16.213 1.00 67.50 249 ILE A CA 1
ATOM 1918 C C . ILE A 1 249 ? -7.219 3.221 17.419 1.00 67.50 249 ILE A C 1
ATOM 1920 O O . ILE A 1 249 ? -7.650 3.439 18.551 1.00 67.50 249 ILE A O 1
ATOM 1924 N N . ASP A 1 250 ? -5.974 2.806 17.171 1.00 67.94 250 ASP A N 1
ATOM 1925 C CA . ASP A 1 250 ? -4.988 2.538 18.219 1.00 67.94 250 ASP A CA 1
ATOM 1926 C C . ASP A 1 250 ? -4.767 3.781 19.085 1.00 67.94 250 ASP A C 1
ATOM 1928 O O . ASP A 1 250 ? -4.820 3.695 20.308 1.00 67.94 250 ASP A O 1
ATOM 1932 N N . ARG A 1 251 ? -4.629 4.963 18.472 1.00 69.25 251 ARG A N 1
ATOM 1933 C CA . ARG A 1 251 ? -4.384 6.210 19.202 1.00 69.25 251 ARG A CA 1
ATOM 1934 C C . ARG A 1 251 ? -5.569 6.676 20.042 1.00 69.25 251 ARG A C 1
ATOM 1936 O O . ARG A 1 251 ? -5.389 7.043 21.198 1.00 69.25 251 ARG A O 1
ATOM 1943 N N . ASN A 1 252 ? -6.781 6.660 19.491 1.00 70.62 252 ASN A N 1
ATOM 1944 C CA . ASN A 1 252 ? -7.979 6.996 20.267 1.00 70.62 252 ASN A CA 1
ATOM 1945 C C . ASN A 1 252 ? -8.153 6.029 21.446 1.00 70.62 252 ASN A C 1
ATOM 1947 O O . ASN A 1 252 ? -8.625 6.420 22.514 1.00 70.62 252 ASN A O 1
ATOM 1951 N N . PHE A 1 253 ? -7.755 4.769 21.261 1.00 68.56 253 PHE A N 1
ATOM 1952 C CA . PHE A 1 253 ? -7.736 3.793 22.335 1.00 68.56 253 PHE A CA 1
ATOM 1953 C C . PHE A 1 253 ? -6.625 4.078 23.361 1.00 68.56 253 PHE A C 1
ATOM 1955 O O . PHE A 1 253 ? -6.913 4.045 24.553 1.00 68.56 253 PHE A O 1
ATOM 1962 N N . GLU A 1 254 ? -5.406 4.437 22.941 1.00 68.88 254 GLU A N 1
ATOM 1963 C CA . GLU A 1 254 ? -4.327 4.906 23.831 1.00 68.88 254 GLU A CA 1
ATOM 1964 C C . GLU A 1 254 ? -4.779 6.092 24.691 1.00 68.88 254 GLU A C 1
ATOM 1966 O O . GLU A 1 254 ? -4.638 6.052 25.908 1.00 68.88 254 GLU A O 1
ATOM 1971 N N . GLU A 1 255 ? -5.375 7.122 24.083 1.00 75.00 255 GLU A N 1
ATOM 1972 C CA . GLU A 1 255 ? -5.850 8.317 24.793 1.00 75.00 255 GLU A CA 1
ATOM 1973 C C . GLU A 1 255 ? -6.976 7.989 25.783 1.00 75.00 255 GLU A C 1
ATOM 1975 O O . GLU A 1 255 ? -7.024 8.537 26.889 1.00 75.00 255 GLU A O 1
ATOM 1980 N N . LEU A 1 256 ? -7.868 7.061 25.421 1.00 70.38 256 LEU A N 1
ATOM 1981 C CA . LEU A 1 256 ? -8.893 6.552 26.327 1.00 70.38 256 LEU A CA 1
ATOM 1982 C C . LEU A 1 256 ? -8.274 5.791 27.509 1.00 70.38 256 LEU A C 1
ATOM 1984 O O . LEU A 1 256 ? -8.699 6.000 28.647 1.00 70.38 256 LEU A O 1
ATOM 1988 N N . VAL A 1 257 ? -7.295 4.920 27.252 1.00 67.88 257 VAL A N 1
ATOM 1989 C CA . VAL A 1 257 ? -6.581 4.160 28.287 1.00 67.88 257 VAL A CA 1
ATOM 1990 C C . VAL A 1 257 ? -5.832 5.108 29.218 1.00 67.88 257 VAL A C 1
ATOM 1992 O O . VAL A 1 257 ? -5.985 4.991 30.430 1.00 67.88 257 VAL A O 1
ATOM 1995 N N . ASP A 1 258 ? -5.101 6.084 28.683 1.00 69.75 258 ASP A N 1
ATOM 1996 C CA . ASP A 1 258 ? -4.378 7.089 29.464 1.00 69.75 258 ASP A CA 1
ATOM 1997 C C . ASP A 1 258 ? -5.317 7.866 30.384 1.00 69.75 258 ASP A C 1
ATOM 1999 O O . ASP A 1 258 ? -5.088 7.926 31.592 1.00 69.75 258 ASP A O 1
ATOM 2003 N N . LYS A 1 259 ? -6.435 8.363 29.844 1.00 72.06 259 LYS A N 1
ATOM 2004 C CA . LYS A 1 259 ? -7.453 9.052 30.639 1.00 72.06 259 LYS A CA 1
ATOM 2005 C C . LYS A 1 259 ? -8.000 8.166 31.760 1.00 72.06 259 LYS A C 1
ATOM 2007 O O . LYS A 1 259 ? -8.190 8.637 32.878 1.00 72.06 259 LYS A O 1
ATOM 2012 N N . LYS A 1 260 ? -8.268 6.888 31.477 1.00 70.56 260 LYS A N 1
ATOM 2013 C CA . LYS A 1 260 ? -8.783 5.945 32.481 1.00 70.56 260 LYS A CA 1
ATOM 2014 C C . LYS A 1 260 ? -7.747 5.598 33.545 1.00 70.56 260 LYS A C 1
ATOM 2016 O O . LYS A 1 260 ? -8.119 5.441 34.703 1.00 70.56 260 LYS A O 1
ATOM 2021 N N . LEU A 1 261 ? -6.470 5.519 33.179 1.00 68.19 261 LEU A N 1
ATOM 2022 C CA . LEU A 1 261 ? -5.375 5.343 34.130 1.00 68.19 261 LEU A CA 1
ATOM 2023 C C . LEU A 1 261 ? -5.220 6.568 35.034 1.00 68.19 261 LEU A C 1
ATOM 2025 O O . LEU A 1 261 ? -5.023 6.396 36.232 1.00 68.19 261 LEU A O 1
ATOM 2029 N N . ASP A 1 262 ? -5.348 7.781 34.501 1.00 70.88 262 ASP A N 1
ATOM 2030 C CA . ASP A 1 262 ? -5.280 9.008 35.302 1.00 70.88 262 ASP A CA 1
ATOM 2031 C C . ASP A 1 262 ? -6.485 9.140 36.248 1.00 70.88 262 ASP A C 1
ATOM 2033 O O . ASP A 1 262 ? -6.312 9.467 37.422 1.00 70.88 262 ASP A O 1
ATOM 2037 N N . GLU A 1 263 ? -7.696 8.811 35.778 1.00 73.38 263 GLU A N 1
ATOM 2038 C CA . GLU A 1 263 ? -8.897 8.715 36.624 1.00 73.38 263 GLU A CA 1
ATOM 2039 C C . GLU A 1 263 ? -8.703 7.693 37.756 1.00 73.38 263 GLU A C 1
ATOM 2041 O O . GLU A 1 263 ? -9.029 7.981 38.907 1.00 73.38 263 GLU A O 1
ATOM 2046 N N . LEU A 1 264 ? -8.141 6.517 37.451 1.00 64.81 264 LEU A N 1
ATOM 2047 C CA . LEU A 1 264 ? -7.860 5.480 38.443 1.00 64.81 264 LEU A CA 1
ATOM 2048 C C . LEU A 1 264 ? -6.797 5.927 39.452 1.00 64.81 264 LEU A C 1
ATOM 2050 O O . LEU A 1 264 ? -6.989 5.737 40.647 1.00 64.81 264 LEU A O 1
ATOM 2054 N N . LYS A 1 265 ? -5.701 6.547 39.001 1.00 66.31 265 LYS A N 1
ATOM 2055 C CA . LYS A 1 265 ? -4.673 7.105 39.895 1.00 66.31 265 LYS A CA 1
ATOM 2056 C C . LYS A 1 265 ? -5.269 8.133 40.846 1.00 66.31 265 LYS A C 1
ATOM 2058 O O . LYS A 1 265 ? -5.007 8.065 42.036 1.00 66.31 265 LYS A O 1
ATOM 2063 N N . ALA A 1 266 ? -6.115 9.031 40.341 1.00 69.88 266 ALA A N 1
ATOM 2064 C CA . ALA A 1 266 ? -6.804 10.007 41.176 1.00 69.88 266 ALA A CA 1
ATOM 2065 C C . ALA A 1 266 ? -7.726 9.340 42.212 1.00 69.88 266 ALA A C 1
ATOM 2067 O O . ALA A 1 266 ? -7.792 9.803 43.346 1.00 69.88 266 ALA A O 1
ATOM 2068 N N . GLN A 1 267 ? -8.410 8.249 41.849 1.00 67.88 267 GLN A N 1
ATOM 2069 C CA . GLN A 1 267 ? -9.213 7.459 42.790 1.00 67.88 267 GLN A CA 1
ATOM 2070 C C . GLN A 1 267 ? -8.351 6.746 43.839 1.00 67.88 267 GLN A C 1
ATOM 2072 O O . GLN A 1 267 ? -8.728 6.732 45.003 1.00 67.88 267 GLN A O 1
ATOM 2077 N N . ILE A 1 268 ? -7.200 6.187 43.456 1.00 61.44 268 ILE A N 1
ATOM 2078 C CA . ILE A 1 268 ? -6.259 5.545 44.388 1.00 61.44 268 ILE A CA 1
ATOM 2079 C C . ILE A 1 268 ? -5.691 6.576 45.366 1.00 61.44 268 ILE A C 1
ATOM 2081 O O . ILE A 1 268 ? -5.751 6.356 46.566 1.00 61.44 268 ILE A O 1
ATOM 2085 N N . SER A 1 269 ? -5.271 7.750 44.890 1.00 61.50 269 SER A N 1
ATOM 2086 C CA . SER A 1 269 ? -4.786 8.820 45.771 1.00 61.50 269 SER A CA 1
ATOM 2087 C C . SER A 1 269 ? -5.847 9.327 46.758 1.00 61.50 269 SER A C 1
ATOM 2089 O O . SER A 1 269 ? -5.495 9.857 47.802 1.00 61.50 269 SER A O 1
ATOM 2091 N N . GLN A 1 270 ? -7.142 9.165 46.457 1.00 66.50 270 GLN A N 1
ATOM 2092 C CA . GLN A 1 270 ? -8.228 9.438 47.411 1.00 66.50 270 GLN A CA 1
ATOM 2093 C C . GLN A 1 270 ? -8.411 8.320 48.447 1.00 66.50 270 GLN A C 1
ATOM 2095 O O . GLN A 1 270 ? -8.977 8.563 49.509 1.00 66.50 270 GLN A O 1
ATOM 2100 N N . LEU A 1 271 ? -7.973 7.095 48.145 1.00 58.28 271 LEU A N 1
ATOM 2101 C CA . LEU A 1 271 ? -7.923 5.994 49.108 1.00 58.28 271 LEU A CA 1
ATOM 2102 C C . LEU A 1 271 ? -6.715 6.131 50.045 1.00 58.28 271 LEU A C 1
ATOM 2104 O O . LEU A 1 271 ? -6.825 5.749 51.205 1.00 58.28 271 LEU A O 1
ATOM 2108 N N . ASP A 1 272 ? -5.620 6.729 49.569 1.00 52.78 272 ASP A N 1
ATOM 2109 C CA . ASP A 1 272 ? -4.380 6.957 50.330 1.00 52.78 272 ASP A CA 1
ATOM 2110 C C . ASP A 1 272 ? -4.472 8.107 51.355 1.00 52.78 272 ASP A C 1
ATOM 2112 O O . ASP A 1 272 ? -3.582 8.268 52.185 1.00 52.78 272 ASP A O 1
ATOM 2116 N N . GLU A 1 273 ? -5.582 8.861 51.407 1.00 54.44 273 GLU A N 1
ATOM 2117 C CA . GLU A 1 273 ? -5.903 9.706 52.579 1.00 54.44 273 GLU A CA 1
ATOM 2118 C C . GLU A 1 273 ? -6.224 8.865 53.845 1.00 54.44 273 GLU A C 1
ATOM 2120 O O . GLU A 1 273 ? -6.580 9.406 54.895 1.00 54.44 273 GLU A O 1
ATOM 2125 N N . VAL A 1 274 ? -6.073 7.536 53.765 1.00 51.12 274 VAL A N 1
ATOM 2126 C CA . VAL A 1 274 ? -6.087 6.568 54.867 1.00 51.12 274 VAL A CA 1
ATOM 2127 C C . VAL A 1 274 ? -4.640 6.111 55.152 1.00 51.12 274 VAL A C 1
ATOM 2129 O O . VAL A 1 274 ? -4.198 5.105 54.618 1.00 51.12 274 VAL A O 1
ATOM 2132 N N . ASP A 1 275 ? -3.916 6.866 55.992 1.00 46.97 275 ASP A N 1
ATOM 2133 C CA . ASP A 1 275 ? -2.579 6.574 56.569 1.00 46.97 275 ASP A CA 1
ATOM 2134 C C . ASP A 1 275 ? -1.486 6.032 55.605 1.00 46.97 275 ASP A C 1
ATOM 2136 O O . ASP A 1 275 ? -1.113 4.864 55.635 1.00 46.97 275 ASP A O 1
ATOM 2140 N N . ASP A 1 276 ? -0.952 6.925 54.767 1.00 50.00 276 ASP A N 1
ATOM 2141 C CA . ASP A 1 276 ? 0.473 7.305 54.599 1.00 50.00 276 ASP A CA 1
ATOM 2142 C C . ASP A 1 276 ? 1.622 6.277 54.830 1.00 50.00 276 ASP A C 1
ATOM 2144 O O . ASP A 1 276 ? 2.681 6.626 55.357 1.00 50.00 276 ASP A O 1
ATOM 2148 N N . GLU A 1 277 ? 1.498 5.034 54.357 1.00 52.78 277 GLU A N 1
ATOM 2149 C CA . GLU A 1 277 ? 2.664 4.184 54.051 1.00 52.78 277 GLU A CA 1
ATOM 2150 C C . GLU A 1 277 ? 2.604 3.696 52.591 1.00 52.78 277 GLU A C 1
ATOM 2152 O O . GLU A 1 277 ? 1.768 2.868 52.242 1.00 52.78 277 GLU A O 1
ATOM 2157 N N . GLU A 1 278 ? 3.477 4.267 51.744 1.00 54.31 278 GLU A N 1
ATOM 2158 C CA . GLU A 1 278 ? 3.811 3.897 50.353 1.00 54.31 278 GLU A CA 1
ATOM 2159 C C . GLU A 1 278 ? 2.908 2.829 49.704 1.00 54.31 278 GLU A C 1
ATOM 2161 O O . GLU A 1 278 ? 3.223 1.639 49.700 1.00 54.31 278 GLU A O 1
ATOM 2166 N N . ALA A 1 279 ? 1.802 3.255 49.085 1.00 49.19 279 ALA A N 1
ATOM 2167 C CA . ALA A 1 279 ? 1.024 2.364 48.235 1.00 49.19 279 ALA A CA 1
ATOM 2168 C C . ALA A 1 279 ? 1.894 1.879 47.059 1.00 49.19 279 ALA A C 1
ATOM 2170 O O . ALA A 1 279 ? 2.274 2.651 46.172 1.00 49.19 279 ALA A O 1
ATOM 2171 N N . ASP A 1 280 ? 2.222 0.586 47.063 1.00 55.00 280 ASP A N 1
ATOM 2172 C CA . ASP A 1 280 ? 3.001 -0.055 46.007 1.00 55.00 280 ASP A CA 1
ATOM 2173 C C . ASP A 1 280 ? 2.322 0.114 44.635 1.00 55.00 280 ASP A C 1
ATOM 2175 O O . ASP A 1 280 ? 1.120 -0.112 44.467 1.00 55.00 280 ASP A O 1
ATOM 2179 N N . GLU A 1 281 ? 3.108 0.460 43.609 1.00 55.03 281 GLU A N 1
ATOM 2180 C CA . GLU A 1 281 ? 2.619 0.479 42.226 1.00 55.03 281 GLU A CA 1
ATOM 2181 C C . GLU A 1 281 ? 2.086 -0.912 41.824 1.00 55.03 281 GLU A C 1
ATOM 2183 O O . GLU A 1 281 ? 2.738 -1.930 42.097 1.00 55.03 281 GLU A O 1
ATOM 2188 N N . PRO A 1 282 ? 0.940 -0.986 41.119 1.00 56.31 282 PRO A N 1
ATOM 2189 C CA . PRO A 1 282 ? 0.339 -2.257 40.741 1.00 56.31 282 PRO A CA 1
ATOM 2190 C C . PRO A 1 282 ? 1.290 -3.074 39.858 1.00 56.31 282 PRO A C 1
ATOM 2192 O O . PRO A 1 282 ? 1.700 -2.633 38.790 1.00 56.31 282 PRO A O 1
ATOM 2195 N N . GLN A 1 283 ? 1.616 -4.296 40.290 1.00 62.19 283 GLN A N 1
ATOM 2196 C CA . GLN A 1 283 ? 2.556 -5.184 39.585 1.00 62.19 283 GLN A CA 1
ATOM 2197 C C . GLN A 1 283 ? 1.897 -6.020 38.473 1.00 62.19 283 GLN A C 1
ATOM 2199 O O . GLN A 1 283 ? 2.584 -6.519 37.577 1.00 62.19 283 GLN A O 1
ATOM 2204 N N . HIS A 1 284 ? 0.568 -6.170 38.519 1.00 63.75 284 HIS A N 1
ATOM 2205 C CA . HIS A 1 284 ? -0.200 -7.033 37.620 1.00 63.75 284 HIS A CA 1
ATOM 2206 C C . HIS A 1 284 ? -1.362 -6.287 36.971 1.00 63.75 284 HIS A C 1
ATOM 2208 O O . HIS A 1 284 ? -2.093 -5.546 37.628 1.00 63.75 284 HIS A O 1
ATOM 2214 N N . VAL A 1 285 ? -1.570 -6.545 35.681 1.00 67.75 285 VAL A N 1
ATOM 2215 C CA . VAL A 1 285 ? -2.685 -6.007 34.896 1.00 67.75 285 VAL A CA 1
ATOM 2216 C C . VAL A 1 285 ? -3.431 -7.174 34.267 1.00 67.75 285 VAL A C 1
ATOM 2218 O O . VAL A 1 285 ? -2.875 -7.916 33.458 1.00 67.75 285 VAL A O 1
ATOM 2221 N N . PHE A 1 286 ? -4.705 -7.325 34.622 1.00 74.56 286 PHE A N 1
ATOM 2222 C CA . PHE A 1 286 ? -5.579 -8.354 34.064 1.00 74.56 286 PHE A CA 1
ATOM 2223 C C . PHE A 1 286 ? -6.498 -7.737 33.006 1.00 74.56 286 PHE A C 1
ATOM 2225 O O . PHE A 1 286 ? -7.308 -6.861 33.308 1.00 74.56 286 PHE A O 1
ATOM 2232 N N . LEU A 1 287 ? -6.395 -8.205 31.762 1.00 70.62 287 LEU A N 1
ATOM 2233 C CA . LEU A 1 287 ? -7.278 -7.789 30.670 1.00 70.62 287 LEU A CA 1
ATOM 2234 C C . LEU A 1 287 ? -8.489 -8.721 30.603 1.00 70.62 287 LEU A C 1
ATOM 2236 O O . LEU A 1 287 ? -8.351 -9.882 30.236 1.00 70.62 287 LEU A O 1
ATOM 2240 N N . THR A 1 288 ? -9.684 -8.227 30.933 1.00 73.62 288 THR A N 1
ATOM 2241 C CA . THR A 1 288 ? -10.921 -9.034 30.926 1.00 73.62 288 THR A CA 1
ATOM 2242 C C . THR A 1 288 ? -11.934 -8.528 29.892 1.00 73.62 288 THR A C 1
ATOM 2244 O O . THR A 1 288 ? -11.814 -7.415 29.374 1.00 73.62 288 THR A O 1
ATOM 2247 N N . GLY A 1 289 ? -12.939 -9.350 29.574 1.00 63.94 289 GLY A N 1
ATOM 2248 C CA . GLY A 1 289 ? -14.011 -9.007 28.638 1.00 63.94 289 GLY A CA 1
ATOM 2249 C C . GLY A 1 289 ? -13.611 -9.105 27.161 1.00 63.94 289 GLY A C 1
ATOM 2250 O O . GLY A 1 289 ? -12.466 -9.396 26.811 1.00 63.94 289 GLY A O 1
ATOM 2251 N N . GLY A 1 290 ? -14.578 -8.867 26.267 1.00 61.66 290 GLY A N 1
ATOM 2252 C CA . GLY A 1 290 ? -14.390 -9.050 24.821 1.00 61.66 290 GLY A CA 1
ATOM 2253 C C . GLY A 1 290 ? -13.261 -8.195 24.231 1.00 61.66 290 GLY A C 1
ATOM 2254 O O . GLY A 1 290 ? -12.495 -8.673 23.400 1.00 61.66 290 GLY A O 1
ATOM 2255 N N . LEU A 1 291 ? -13.088 -6.961 24.716 1.00 62.31 291 LEU A N 1
ATOM 2256 C CA . LEU A 1 291 ? -12.018 -6.073 24.252 1.00 62.31 291 LEU A CA 1
ATOM 2257 C C . LEU A 1 291 ? -10.632 -6.491 24.772 1.00 62.31 291 LEU A C 1
ATOM 2259 O O . LEU A 1 291 ? -9.659 -6.404 24.029 1.00 62.31 291 LEU A O 1
ATOM 2263 N N . GLY A 1 292 ? -10.542 -7.040 25.991 1.00 64.62 292 GLY A N 1
ATOM 2264 C CA . GLY A 1 292 ? -9.312 -7.647 26.523 1.00 64.62 292 GLY A CA 1
ATOM 2265 C C . GLY A 1 292 ? -8.863 -8.902 25.758 1.00 64.62 292 GLY A C 1
ATOM 2266 O O . GLY A 1 292 ? -7.730 -9.361 25.911 1.00 64.62 292 GLY A O 1
ATOM 2267 N N . CYS A 1 293 ? -9.726 -9.450 24.894 1.00 64.88 293 CYS A N 1
ATOM 2268 C CA . CYS A 1 293 ? -9.382 -10.532 23.973 1.00 64.88 293 CYS A CA 1
ATOM 2269 C C . CYS A 1 293 ? -8.768 -10.054 22.650 1.00 64.88 293 CYS A C 1
ATOM 2271 O O . CYS A 1 293 ? -8.229 -10.876 21.911 1.00 64.88 293 CYS A O 1
ATOM 2273 N N . SER A 1 294 ? -8.818 -8.753 22.349 1.00 69.69 294 SER A N 1
ATOM 2274 C CA . SER A 1 294 ? -8.200 -8.196 21.147 1.00 69.69 294 SER A CA 1
ATOM 2275 C C . SER A 1 294 ? -6.680 -8.308 21.221 1.00 69.69 294 SER A C 1
ATOM 2277 O O . SER A 1 294 ? -6.061 -7.829 22.174 1.00 69.69 294 SER A O 1
ATOM 2279 N N . GLN A 1 295 ? -6.067 -8.895 20.190 1.00 71.50 295 GLN A N 1
ATOM 2280 C CA . GLN A 1 295 ? -4.610 -8.957 20.070 1.00 71.50 295 GLN A CA 1
ATOM 2281 C C . GLN A 1 295 ? -3.987 -7.554 20.118 1.00 71.50 295 GLN A C 1
ATOM 2283 O O . GLN A 1 295 ? -3.015 -7.353 20.839 1.00 71.50 295 GLN A O 1
ATOM 2288 N N . ALA A 1 296 ? -4.601 -6.572 19.448 1.00 65.50 296 ALA A N 1
ATOM 2289 C CA . ALA A 1 296 ? -4.132 -5.187 19.461 1.00 65.50 296 ALA A CA 1
ATOM 2290 C C . ALA A 1 296 ? -4.098 -4.609 20.886 1.00 65.50 296 ALA A C 1
ATOM 2292 O O . ALA A 1 296 ? -3.097 -4.038 21.299 1.00 65.50 296 ALA A O 1
ATOM 2293 N N . VAL A 1 297 ? -5.146 -4.837 21.687 1.00 63.03 297 VAL A N 1
ATOM 2294 C CA . VAL A 1 297 ? -5.209 -4.370 23.086 1.00 63.03 297 VAL A CA 1
ATOM 2295 C C . VAL A 1 297 ? -4.166 -5.072 23.956 1.00 63.03 297 VAL A C 1
ATOM 2297 O O . VAL A 1 297 ? -3.506 -4.429 24.771 1.00 63.03 297 VAL A O 1
ATOM 2300 N N . ARG A 1 298 ? -3.976 -6.380 23.759 1.00 71.56 298 ARG A N 1
ATOM 2301 C CA . ARG A 1 298 ? -2.984 -7.177 24.495 1.00 71.56 298 ARG A CA 1
ATOM 2302 C C . ARG A 1 298 ? -1.544 -6.793 24.180 1.00 71.56 298 ARG A C 1
ATOM 2304 O O . ARG A 1 298 ? -0.691 -6.952 25.043 1.00 71.56 298 ARG A O 1
ATOM 2311 N N . GLU A 1 299 ? -1.270 -6.313 22.972 1.00 73.25 299 GLU A N 1
ATOM 2312 C CA . GLU A 1 299 ? 0.047 -5.806 22.579 1.00 73.25 299 GLU A CA 1
ATOM 2313 C C . GLU A 1 299 ? 0.252 -4.352 23.023 1.00 73.25 299 GLU A C 1
ATOM 2315 O O . GLU A 1 299 ? 1.354 -3.963 23.412 1.00 73.25 299 GLU A O 1
ATOM 2320 N N . LEU A 1 300 ? -0.811 -3.548 22.999 1.00 66.88 300 LEU A N 1
ATOM 2321 C CA . LEU A 1 300 ? -0.759 -2.119 23.272 1.00 66.88 300 LEU A CA 1
ATOM 2322 C C . LEU A 1 300 ? -0.669 -1.789 24.769 1.00 66.88 300 LEU A C 1
ATOM 2324 O O . LEU A 1 300 ? 0.171 -0.986 25.171 1.00 66.88 300 LEU A O 1
ATOM 2328 N N . VAL A 1 301 ? -1.477 -2.435 25.614 1.00 67.50 301 VAL A N 1
ATOM 2329 C CA . VAL A 1 301 ? -1.509 -2.146 27.059 1.00 67.50 301 VAL A CA 1
ATOM 2330 C C . VAL A 1 301 ? -0.145 -2.351 27.745 1.00 67.50 301 VAL A C 1
ATOM 2332 O O . VAL A 1 301 ? 0.296 -1.426 28.427 1.00 67.50 301 VAL A O 1
ATOM 2335 N N . PRO A 1 302 ? 0.591 -3.467 27.548 1.00 71.56 302 PRO A N 1
ATOM 2336 C CA . PRO A 1 302 ? 1.921 -3.617 28.140 1.00 71.56 302 PRO A CA 1
ATOM 2337 C C . PRO A 1 302 ? 2.899 -2.532 27.681 1.00 71.56 302 PRO A C 1
ATOM 2339 O O . PRO A 1 302 ? 3.716 -2.070 28.473 1.00 71.56 302 PRO A O 1
ATOM 2342 N N . ARG A 1 303 ? 2.822 -2.103 26.411 1.00 70.00 303 ARG A N 1
ATOM 2343 C CA . ARG A 1 303 ? 3.696 -1.054 25.864 1.00 70.00 303 ARG A CA 1
ATOM 2344 C C . ARG A 1 303 ? 3.462 0.288 26.553 1.00 70.00 303 ARG A C 1
ATOM 2346 O O . ARG A 1 303 ? 4.433 0.917 26.961 1.00 70.00 303 ARG A O 1
ATOM 2353 N N . ILE A 1 304 ? 2.201 0.697 26.717 1.00 64.44 304 ILE A N 1
ATOM 2354 C CA . ILE A 1 304 ? 1.838 1.948 27.408 1.00 64.44 304 ILE A CA 1
ATOM 2355 C C . ILE A 1 304 ? 2.318 1.912 28.861 1.00 64.44 304 ILE A C 1
ATOM 2357 O O . ILE A 1 304 ? 2.902 2.873 29.357 1.00 64.44 304 ILE A O 1
ATOM 2361 N N . LEU A 1 305 ? 2.076 0.794 29.545 1.00 66.94 305 LEU A N 1
ATOM 2362 C CA . LEU A 1 305 ? 2.378 0.649 30.964 1.00 66.94 305 LEU A CA 1
ATOM 2363 C C . LEU A 1 305 ? 3.889 0.614 31.237 1.00 66.94 305 LEU A C 1
ATOM 2365 O O . LEU A 1 305 ? 4.357 1.316 32.130 1.00 66.94 305 LEU A O 1
ATOM 2369 N N . ASN A 1 306 ? 4.663 -0.107 30.423 1.00 70.00 306 ASN A N 1
ATOM 2370 C CA . ASN A 1 306 ? 6.122 -0.186 30.566 1.00 70.00 306 ASN A CA 1
ATOM 2371 C C . ASN A 1 306 ? 6.849 1.094 30.125 1.00 70.00 306 ASN A C 1
ATOM 2373 O O . ASN A 1 306 ? 7.944 1.367 30.602 1.00 70.00 306 ASN A O 1
ATOM 2377 N N . ALA A 1 307 ? 6.255 1.906 29.245 1.00 64.50 307 ALA A N 1
ATOM 2378 C CA . ALA A 1 307 ? 6.802 3.222 28.907 1.00 64.50 307 ALA A CA 1
ATOM 2379 C C . ALA A 1 307 ? 6.699 4.229 30.070 1.00 64.50 307 ALA A C 1
ATOM 2381 O O . ALA A 1 307 ? 7.371 5.258 30.048 1.00 64.50 307 ALA A O 1
ATOM 2382 N N . LYS A 1 308 ? 5.847 3.956 31.070 1.00 61.44 308 LYS A N 1
ATOM 2383 C CA . LYS A 1 308 ? 5.589 4.848 32.211 1.00 61.44 308 LYS A CA 1
ATOM 2384 C C . LYS A 1 308 ? 6.276 4.419 33.511 1.00 61.44 308 LYS A C 1
ATOM 2386 O O . LYS A 1 308 ? 6.305 5.216 34.446 1.00 61.44 308 LYS A O 1
ATOM 2391 N N . THR A 1 309 ? 6.815 3.203 33.598 1.00 61.28 309 THR A N 1
ATOM 2392 C CA . THR A 1 309 ? 7.610 2.766 34.757 1.00 61.28 309 THR A CA 1
ATOM 2393 C C . THR A 1 309 ? 8.956 3.495 34.780 1.00 61.28 309 THR A C 1
ATOM 2395 O O . THR A 1 309 ? 9.680 3.478 33.788 1.00 61.28 309 THR A O 1
ATOM 2398 N N . ALA A 1 310 ? 9.281 4.150 35.899 1.00 56.62 310 ALA A N 1
ATOM 2399 C CA . ALA A 1 310 ? 10.545 4.865 36.091 1.00 56.62 310 ALA A CA 1
ATOM 2400 C C . ALA A 1 310 ? 11.767 3.926 36.016 1.00 56.62 310 ALA A C 1
ATOM 2402 O O . ALA A 1 310 ? 11.664 2.745 36.366 1.00 56.62 310 ALA A O 1
ATOM 2403 N N . ASP A 1 311 ? 12.923 4.468 35.607 1.00 56.28 311 ASP A N 1
ATOM 2404 C CA . ASP A 1 311 ? 14.199 3.744 35.535 1.00 56.28 311 ASP A CA 1
ATOM 2405 C C . ASP A 1 311 ? 14.467 2.965 36.835 1.00 56.28 311 ASP A C 1
ATOM 2407 O O . ASP A 1 311 ? 14.655 3.544 37.905 1.00 56.28 311 ASP A O 1
ATOM 2411 N N . GLY A 1 312 ? 14.481 1.631 36.734 1.00 56.41 312 GLY A N 1
ATOM 2412 C CA . GLY A 1 312 ? 14.828 0.720 37.829 1.00 56.41 312 GLY A CA 1
ATOM 2413 C C . GLY A 1 312 ? 13.676 -0.095 38.428 1.00 56.41 312 GLY A C 1
ATOM 2414 O O . GLY A 1 312 ? 13.957 -1.017 39.195 1.00 56.41 312 GLY A O 1
ATOM 2415 N N . LYS A 1 313 ? 12.409 0.167 38.075 1.00 59.22 313 LYS A N 1
ATOM 2416 C CA . LYS A 1 313 ? 11.280 -0.682 38.504 1.00 59.22 313 LYS A CA 1
ATOM 2417 C C . LYS A 1 313 ? 11.062 -1.865 37.545 1.00 59.22 313 LYS A C 1
ATOM 2419 O O . LYS A 1 313 ? 11.277 -1.721 36.339 1.00 59.22 313 LYS A O 1
ATOM 2424 N N . PRO A 1 314 ? 10.654 -3.049 38.045 1.00 57.84 314 PRO A N 1
ATOM 2425 C CA . PRO A 1 314 ? 10.314 -4.173 37.180 1.00 57.84 314 PRO A CA 1
ATOM 2426 C C . PRO A 1 314 ? 9.123 -3.818 36.268 1.00 57.84 314 PRO A C 1
ATOM 2428 O O . PRO A 1 314 ? 8.209 -3.120 36.707 1.00 57.84 314 PRO A O 1
ATOM 2431 N N . PRO A 1 315 ? 9.110 -4.290 35.007 1.00 61.72 315 PRO A N 1
ATOM 2432 C CA . PRO A 1 315 ? 8.005 -4.031 34.091 1.00 61.72 315 PRO A CA 1
ATOM 2433 C C . PRO A 1 315 ? 6.706 -4.648 34.621 1.00 61.72 315 PRO A C 1
ATOM 2435 O O . PRO A 1 315 ? 6.703 -5.788 35.100 1.00 61.72 315 PRO A O 1
ATOM 2438 N N . MET A 1 316 ? 5.602 -3.910 34.487 1.00 63.31 316 MET A N 1
ATOM 2439 C CA . MET A 1 316 ? 4.266 -4.399 34.828 1.00 63.31 316 MET A CA 1
ATOM 2440 C C . MET A 1 316 ? 3.951 -5.661 34.026 1.00 63.31 316 MET A C 1
ATOM 2442 O O . MET A 1 316 ? 4.103 -5.706 32.799 1.00 63.31 316 MET A O 1
ATOM 2446 N N . ARG A 1 317 ? 3.471 -6.700 34.712 1.00 65.75 317 ARG A N 1
ATOM 2447 C CA . ARG A 1 317 ? 3.077 -7.950 34.062 1.00 65.75 317 ARG A CA 1
ATOM 2448 C C . ARG A 1 317 ? 1.623 -7.860 33.629 1.00 65.75 317 ARG A C 1
ATOM 2450 O O . ARG A 1 317 ? 0.712 -7.868 34.453 1.00 65.75 317 ARG A O 1
ATOM 2457 N N . VAL A 1 318 ? 1.402 -7.790 32.319 1.00 63.38 318 VAL A N 1
ATOM 2458 C CA . VAL A 1 318 ? 0.069 -8.013 31.753 1.00 63.38 318 VAL A CA 1
ATOM 2459 C C . VAL A 1 318 ? -0.164 -9.519 31.700 1.00 63.38 318 VAL A C 1
ATOM 2461 O O . VAL A 1 318 ? 0.448 -10.229 30.901 1.00 63.38 318 VAL A O 1
ATOM 2464 N N . GLU A 1 319 ? -1.018 -10.013 32.590 1.00 66.19 319 GLU A N 1
ATOM 2465 C CA . GLU A 1 319 ? -1.314 -11.436 32.726 1.00 66.19 319 GLU A CA 1
ATOM 2466 C C . GLU A 1 319 ? -2.249 -11.869 31.585 1.00 66.19 319 GLU A C 1
ATOM 2468 O O . GLU A 1 319 ? -3.469 -11.716 31.645 1.00 66.19 319 GLU A O 1
ATOM 2473 N N . ASN A 1 320 ? -1.667 -12.418 30.515 1.00 60.00 320 ASN A N 1
ATOM 2474 C CA . ASN A 1 320 ? -2.377 -13.023 29.377 1.00 60.00 320 ASN A CA 1
ATOM 2475 C C . ASN A 1 320 ? -2.752 -14.494 29.662 1.00 60.00 320 ASN A C 1
ATOM 2477 O O . ASN A 1 320 ? -2.606 -15.370 28.812 1.00 60.00 320 ASN A O 1
ATOM 2481 N N . THR A 1 321 ? -3.178 -14.805 30.884 1.00 48.97 321 THR A N 1
ATOM 2482 C CA . THR A 1 321 ? -3.142 -16.175 31.428 1.00 48.97 321 THR A CA 1
ATOM 2483 C C . THR A 1 321 ? -4.334 -17.065 31.060 1.00 48.97 321 THR A C 1
ATOM 2485 O O . THR A 1 321 ? -4.573 -18.065 31.733 1.00 48.97 321 THR A O 1
ATOM 2488 N N . GLY A 1 322 ? -5.076 -16.779 29.983 1.00 53.88 322 GLY A N 1
ATOM 2489 C CA . GLY A 1 322 ? -6.224 -17.612 29.618 1.00 53.88 322 GLY A CA 1
ATOM 2490 C C . GLY A 1 322 ? -6.574 -17.656 28.136 1.00 53.88 322 GLY A C 1
ATOM 2491 O O . GLY A 1 322 ? -6.426 -16.672 27.406 1.00 53.88 322 GLY A O 1
ATOM 2492 N N . ASP A 1 323 ? -7.124 -18.802 27.722 1.00 58.97 323 ASP A N 1
ATOM 2493 C CA . ASP A 1 323 ? -7.881 -18.916 26.478 1.00 58.97 323 ASP A CA 1
ATOM 2494 C C . ASP A 1 323 ? -8.969 -17.819 26.436 1.00 58.97 323 ASP A C 1
ATOM 2496 O O . ASP A 1 323 ? -9.556 -17.495 27.476 1.00 58.97 323 ASP A O 1
ATOM 2500 N N . PRO A 1 324 ? -9.302 -17.251 25.260 1.00 57.59 324 PRO A N 1
ATOM 2501 C CA . PRO A 1 324 ? -10.330 -16.212 25.122 1.00 57.59 324 PRO A CA 1
ATOM 2502 C C . PRO A 1 324 ? -11.654 -16.473 25.881 1.00 57.59 324 PRO A C 1
ATOM 2504 O O . PRO A 1 324 ? -12.187 -15.526 26.465 1.00 57.59 324 PRO A O 1
ATOM 2507 N N . PRO A 1 325 ? -12.175 -17.718 25.973 1.00 57.09 325 PRO A N 1
ATOM 2508 C CA . PRO A 1 325 ? -13.366 -18.026 26.765 1.00 57.09 325 PRO A CA 1
ATOM 2509 C C . PRO A 1 325 ? -13.219 -17.766 28.274 1.00 57.09 325 PRO A C 1
ATOM 2511 O O . PRO A 1 325 ? -14.209 -17.435 28.924 1.00 57.09 325 PRO A O 1
ATOM 2514 N N . LEU A 1 326 ? -12.017 -17.886 28.850 1.00 62.53 326 LEU A N 1
ATOM 2515 C CA . LEU A 1 326 ? -11.777 -17.607 30.273 1.00 62.53 326 LEU A CA 1
ATOM 2516 C C . LEU A 1 326 ? -11.799 -16.103 30.559 1.00 62.53 326 LEU A C 1
ATOM 2518 O O . LEU A 1 326 ? -12.412 -15.667 31.530 1.00 62.53 326 LEU A O 1
ATOM 2522 N N . LEU A 1 327 ? -11.192 -15.296 29.689 1.00 59.16 327 LEU A N 1
ATOM 2523 C CA . LEU A 1 327 ? -11.122 -13.840 29.861 1.00 59.16 327 LEU A CA 1
ATOM 2524 C C . LEU A 1 327 ? -12.476 -13.163 29.620 1.00 59.16 327 LEU A C 1
ATOM 2526 O O . LEU A 1 327 ? -12.806 -12.183 30.290 1.00 59.16 327 LEU A O 1
ATOM 2530 N N . TRP A 1 328 ? -13.292 -13.719 28.718 1.00 65.50 328 TRP A N 1
ATOM 2531 C CA . TRP A 1 328 ? -14.670 -13.273 28.499 1.00 65.50 328 TRP A CA 1
ATOM 2532 C C . TRP A 1 328 ? -15.544 -13.522 29.731 1.00 65.50 328 TRP A C 1
ATOM 2534 O O . TRP A 1 328 ? -16.324 -12.660 30.136 1.00 65.50 328 TRP A O 1
ATOM 2544 N N . ASN A 1 329 ? -15.380 -14.687 30.357 1.00 66.75 329 ASN A N 1
ATOM 2545 C CA . ASN A 1 329 ? -16.204 -15.111 31.482 1.00 66.75 329 ASN A CA 1
ATOM 2546 C C . ASN A 1 329 ? -15.643 -14.698 32.846 1.00 66.75 329 ASN A C 1
ATOM 2548 O O . ASN A 1 329 ? -16.303 -14.951 33.846 1.00 66.75 329 ASN A O 1
ATOM 2552 N N . ALA A 1 330 ? -14.471 -14.055 32.922 1.00 67.00 330 ALA A N 1
ATOM 2553 C CA . ALA A 1 330 ? -13.805 -13.733 34.189 1.00 67.00 330 ALA A CA 1
ATOM 2554 C C . ALA A 1 330 ? -14.708 -12.953 35.157 1.00 67.00 330 ALA A C 1
ATOM 2556 O O . ALA A 1 330 ? -14.764 -13.269 36.343 1.00 67.00 330 ALA A O 1
ATOM 2557 N N . VAL A 1 331 ? -15.483 -11.995 34.638 1.00 62.75 331 VAL A N 1
ATOM 2558 C CA . VAL A 1 331 ? -16.451 -11.218 35.428 1.00 62.75 331 VAL A CA 1
ATOM 2559 C C . VAL A 1 331 ? -17.594 -12.100 35.941 1.00 62.75 331 VAL A C 1
ATOM 2561 O O . VAL A 1 331 ? -17.942 -12.035 37.117 1.00 62.75 331 VAL A O 1
ATOM 2564 N N . ALA A 1 332 ? -18.158 -12.957 35.084 1.00 64.12 332 ALA A N 1
ATOM 2565 C CA . ALA A 1 332 ? -19.249 -13.860 35.453 1.00 64.12 332 ALA A CA 1
ATOM 2566 C C . ALA A 1 332 ? -18.794 -14.940 36.452 1.00 64.12 332 ALA A C 1
ATOM 2568 O O . ALA A 1 332 ? -19.506 -15.236 37.410 1.00 64.12 332 ALA A O 1
ATOM 2569 N N . MET A 1 333 ? -17.586 -15.479 36.265 1.00 67.81 333 MET A N 1
ATOM 2570 C CA . MET A 1 333 ? -16.946 -16.409 37.196 1.00 67.81 333 MET A CA 1
ATOM 2571 C C . MET A 1 333 ? -16.696 -15.725 38.540 1.00 67.81 333 MET A C 1
ATOM 2573 O O . MET A 1 333 ? -17.118 -16.243 39.569 1.00 67.81 333 MET A O 1
ATOM 2577 N N . GLY A 1 334 ? -16.098 -14.529 38.541 1.00 65.44 334 GLY A N 1
ATOM 2578 C CA . GLY A 1 334 ? -15.894 -13.737 39.753 1.00 65.44 334 GLY A CA 1
ATOM 2579 C C . GLY A 1 334 ? -17.196 -13.522 40.524 1.00 65.44 334 GLY A C 1
ATOM 2580 O O . GLY A 1 334 ? -17.255 -13.832 41.709 1.00 65.44 334 GLY A O 1
ATOM 2581 N N . ALA A 1 335 ? -18.266 -13.104 39.839 1.00 65.00 335 ALA A N 1
ATOM 2582 C CA . ALA A 1 335 ? -19.584 -12.907 40.443 1.00 65.00 335 ALA A CA 1
ATOM 2583 C C . ALA A 1 335 ? -20.166 -14.189 41.069 1.00 65.00 335 ALA A C 1
ATOM 2585 O O . ALA A 1 335 ? -20.733 -14.135 42.161 1.00 65.00 335 ALA A O 1
ATOM 2586 N N . ALA A 1 336 ? -20.001 -15.344 40.416 1.00 66.69 336 ALA A N 1
ATOM 2587 C CA . ALA A 1 336 ? -20.425 -16.634 40.961 1.00 66.69 336 ALA A CA 1
ATOM 2588 C C . ALA A 1 336 ? -19.609 -17.039 42.205 1.00 66.69 336 ALA A C 1
ATOM 2590 O O . ALA A 1 336 ? -20.150 -17.639 43.135 1.00 66.69 336 ALA A O 1
ATOM 2591 N N . HIS A 1 337 ? -18.327 -16.669 42.245 1.00 64.50 337 HIS A N 1
ATOM 2592 C CA . HIS A 1 337 ? -17.402 -17.000 43.328 1.00 64.50 337 HIS A CA 1
ATOM 2593 C C . HIS A 1 337 ? -17.365 -15.975 44.471 1.00 64.50 337 HIS A C 1
ATOM 2595 O O . HIS A 1 337 ? -16.815 -16.282 45.524 1.00 64.50 337 HIS A O 1
ATOM 2601 N N . CYS A 1 338 ? -18.008 -14.807 44.347 1.00 50.25 338 CYS A N 1
ATOM 2602 C CA . CYS A 1 338 ? -18.092 -13.811 45.428 1.00 50.25 338 CYS A CA 1
ATOM 2603 C C . CYS A 1 338 ? -18.738 -14.343 46.729 1.00 50.25 338 CYS A C 1
ATOM 2605 O O . CYS A 1 338 ? -18.617 -13.705 47.775 1.00 50.25 338 CYS A O 1
ATOM 2607 N N . PHE A 1 339 ? -19.415 -15.496 46.686 1.00 55.72 339 PHE A N 1
ATOM 2608 C CA . PHE A 1 339 ? -20.020 -16.158 47.849 1.00 55.72 339 PHE A CA 1
ATOM 2609 C C . PHE A 1 339 ? -19.186 -17.316 48.415 1.00 55.72 339 PHE A C 1
ATOM 2611 O O . PHE A 1 339 ? -19.547 -17.881 49.454 1.00 55.72 339 PHE A O 1
ATOM 2618 N N . ASP A 1 340 ? -18.079 -17.672 47.761 1.00 57.91 340 ASP A N 1
ATOM 2619 C CA . ASP A 1 340 ? -17.185 -18.728 48.214 1.00 57.91 340 ASP A CA 1
ATOM 2620 C C . ASP A 1 340 ? -16.365 -18.241 49.417 1.00 57.91 340 ASP A C 1
ATOM 2622 O O . ASP A 1 340 ? -15.527 -17.344 49.324 1.00 57.91 340 ASP A O 1
ATOM 2626 N N . ARG A 1 341 ? -16.618 -18.841 50.585 1.00 55.50 341 ARG A N 1
ATOM 2627 C CA . ARG A 1 341 ? -15.981 -18.464 51.858 1.00 55.50 341 ARG A CA 1
ATOM 2628 C C . ARG A 1 341 ? -14.499 -18.829 51.931 1.00 55.50 341 ARG A C 1
ATOM 2630 O O . ARG A 1 341 ? -13.856 -18.477 52.918 1.00 55.50 341 ARG A O 1
ATOM 2637 N N . THR A 1 342 ? -13.982 -19.556 50.945 1.00 60.69 342 THR A N 1
ATOM 2638 C CA . THR A 1 342 ? -12.575 -19.965 50.889 1.00 60.69 342 THR A CA 1
ATOM 2639 C C . THR A 1 342 ? -11.668 -18.909 50.258 1.00 60.69 342 THR A C 1
ATOM 2641 O O . THR A 1 342 ? -10.453 -18.984 50.436 1.00 60.69 342 THR A O 1
ATOM 2644 N N . ILE A 1 343 ? -12.234 -17.895 49.588 1.00 49.06 343 ILE A N 1
ATOM 2645 C CA . ILE A 1 343 ? -11.468 -16.833 48.929 1.00 49.06 343 ILE A CA 1
ATOM 2646 C C . ILE A 1 343 ? -11.448 -15.586 49.833 1.00 49.06 343 ILE A C 1
ATOM 2648 O O . ILE A 1 343 ? -12.508 -15.022 50.127 1.00 49.06 343 ILE A O 1
ATOM 2652 N N . PRO A 1 344 ? -10.271 -15.128 50.298 1.00 49.22 344 PRO A N 1
ATOM 2653 C CA . PRO A 1 344 ? -10.156 -13.994 51.206 1.00 49.22 344 PRO A CA 1
ATOM 2654 C C . PRO A 1 344 ? -10.279 -12.681 50.423 1.00 49.22 344 PRO A C 1
ATOM 2656 O O . PRO A 1 344 ? -9.288 -12.016 50.143 1.00 49.22 344 PRO A O 1
ATOM 2659 N N . VAL A 1 345 ? -11.501 -12.305 50.044 1.00 48.62 345 VAL A N 1
ATOM 2660 C CA . VAL A 1 345 ? -11.786 -10.998 49.434 1.00 48.62 345 VAL A CA 1
ATOM 2661 C C . VAL A 1 345 ? -12.589 -10.158 50.419 1.00 48.62 345 VAL A C 1
ATOM 2663 O O . VAL A 1 345 ? -13.517 -10.661 51.062 1.00 48.62 345 VAL A O 1
ATOM 2666 N N . HIS A 1 346 ? -12.231 -8.878 50.556 1.00 45.97 346 HIS A N 1
ATOM 2667 C CA . HIS A 1 346 ? -12.962 -7.931 51.395 1.00 45.97 346 HIS A CA 1
ATOM 2668 C C . HIS A 1 346 ? -14.436 -7.948 50.975 1.00 45.97 346 HIS A C 1
ATOM 2670 O O . HIS A 1 346 ? -14.767 -7.637 49.831 1.00 45.97 346 HIS A O 1
ATOM 2676 N N . ARG A 1 347 ? -15.330 -8.382 51.875 1.00 50.28 347 ARG A N 1
ATOM 2677 C CA . ARG A 1 347 ? -16.750 -8.508 51.531 1.00 50.28 347 ARG A CA 1
ATOM 2678 C C . ARG A 1 347 ? -17.298 -7.127 51.182 1.00 50.28 347 ARG A C 1
ATOM 2680 O O . ARG A 1 347 ? -17.205 -6.235 52.030 1.00 50.28 347 ARG A O 1
ATOM 2687 N N . PRO A 1 348 ? -17.947 -6.957 50.020 1.00 45.44 348 PRO A N 1
ATOM 2688 C CA . PRO A 1 348 ? -18.827 -5.823 49.826 1.00 45.44 348 PRO A CA 1
ATOM 2689 C C . PRO A 1 348 ? -19.868 -5.883 50.943 1.00 45.44 348 PRO A C 1
ATOM 2691 O O . PRO A 1 348 ? -20.567 -6.890 51.098 1.00 45.44 348 PRO A O 1
ATOM 2694 N N . THR A 1 349 ? -19.955 -4.844 51.769 1.00 45.94 349 THR A N 1
ATOM 2695 C CA . THR A 1 349 ? -21.101 -4.711 52.666 1.00 45.94 349 THR A CA 1
ATOM 2696 C C . THR A 1 349 ? -22.299 -4.435 51.773 1.00 45.94 349 THR A C 1
ATOM 2698 O O . THR A 1 349 ? -22.504 -3.323 51.298 1.00 45.94 349 THR A O 1
ATOM 2701 N N . TRP A 1 350 ? -23.050 -5.489 51.459 1.00 39.22 350 TRP A N 1
ATOM 2702 C CA . TRP A 1 350 ? -24.273 -5.383 50.681 1.00 39.22 350 TRP A CA 1
ATOM 2703 C C . TRP A 1 350 ? -25.273 -4.587 51.523 1.00 39.22 350 TRP A C 1
ATOM 2705 O O . TRP A 1 350 ? -25.948 -5.134 52.394 1.00 39.22 350 TRP A O 1
ATOM 2715 N N . ARG A 1 351 ? -25.318 -3.267 51.328 1.00 42.53 351 ARG A N 1
ATOM 2716 C CA . ARG A 1 351 ? -26.475 -2.478 51.729 1.00 42.53 351 ARG A CA 1
ATOM 2717 C C . ARG A 1 351 ? -27.494 -2.689 50.612 1.00 42.53 351 ARG A C 1
ATOM 2719 O O . ARG A 1 351 ? -27.196 -2.275 49.491 1.00 42.53 351 ARG A O 1
ATOM 2726 N N . PRO A 1 352 ? -28.637 -3.362 50.852 1.00 40.66 352 PRO A N 1
ATOM 2727 C CA . PRO A 1 352 ? -29.721 -3.318 49.880 1.00 40.66 352 PRO A CA 1
ATOM 2728 C C . PRO A 1 352 ? -29.966 -1.846 49.554 1.00 40.66 352 PRO A C 1
ATOM 2730 O O . PRO A 1 352 ? -29.902 -1.015 50.466 1.00 40.66 352 PRO A O 1
ATOM 2733 N N . PHE A 1 353 ? -30.139 -1.527 48.267 1.00 40.31 353 PHE A N 1
ATOM 2734 C CA . PHE A 1 353 ? -30.515 -0.186 47.830 1.00 40.31 353 PHE A CA 1
ATOM 2735 C C . PHE A 1 353 ? -31.609 0.300 48.774 1.00 40.31 353 PHE A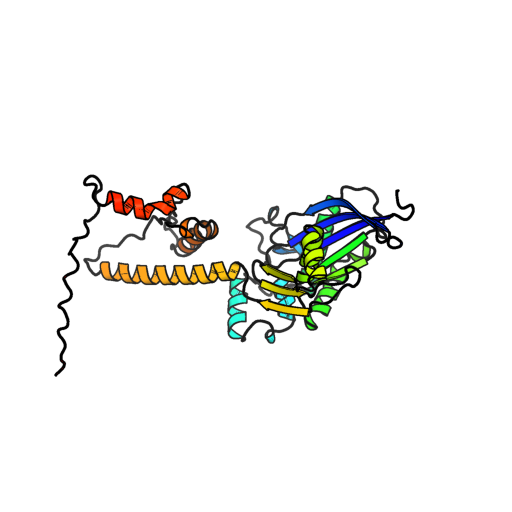 C 1
ATOM 2737 O O . PHE A 1 353 ? -32.683 -0.299 48.819 1.00 40.31 353 PHE A O 1
ATOM 2744 N N . ALA A 1 354 ? -31.287 1.296 49.606 1.00 46.03 354 ALA A N 1
ATOM 2745 C CA . ALA A 1 354 ? -32.287 1.922 50.442 1.00 46.03 354 ALA A CA 1
ATOM 2746 C C . ALA A 1 354 ? -33.391 2.358 49.485 1.00 46.03 354 ALA A C 1
ATOM 2748 O O . ALA A 1 354 ? -33.090 3.016 48.483 1.00 46.03 354 ALA A O 1
ATOM 2749 N N . GLU A 1 355 ? -34.618 1.909 49.749 1.00 43.38 355 GLU A N 1
ATOM 2750 C CA . GLU A 1 355 ? -35.805 2.401 49.067 1.00 43.38 355 GLU A CA 1
ATOM 2751 C C . GLU A 1 355 ? -35.659 3.918 49.006 1.00 43.38 355 GLU A C 1
ATOM 2753 O O . GLU A 1 355 ? -35.532 4.590 50.034 1.00 43.38 355 GLU A O 1
ATOM 2758 N N . THR A 1 356 ? -35.524 4.444 47.790 1.00 44.41 356 THR A N 1
ATOM 2759 C CA . THR A 1 356 ? -35.576 5.884 47.591 1.00 44.41 356 THR A CA 1
ATOM 2760 C C . THR A 1 356 ? -36.934 6.289 48.147 1.00 44.41 356 THR A C 1
ATOM 2762 O O . THR A 1 356 ? -37.929 5.712 47.706 1.00 44.41 356 THR A O 1
ATOM 2765 N N . PRO A 1 357 ? -37.011 7.180 49.154 1.00 48.19 357 PRO A N 1
ATOM 2766 C CA . PRO A 1 357 ? -38.299 7.620 49.653 1.00 48.19 357 PRO A CA 1
ATOM 2767 C C . PRO A 1 357 ? -39.069 8.153 48.455 1.00 48.19 357 PRO A C 1
ATOM 2769 O O . PRO A 1 357 ? -38.569 9.045 47.762 1.00 48.19 357 PRO A O 1
ATOM 2772 N N . GLU A 1 358 ? -40.227 7.555 48.182 1.00 49.34 358 GLU A N 1
ATOM 2773 C CA . GLU A 1 358 ? -41.153 8.038 47.172 1.00 49.34 358 GLU A CA 1
ATOM 2774 C C . GLU A 1 358 ? -41.294 9.546 47.368 1.00 49.34 358 GLU A C 1
ATOM 2776 O O . GLU A 1 358 ? -41.696 10.030 48.431 1.00 49.34 358 GLU A O 1
ATOM 2781 N N . SER A 1 359 ? -40.893 10.301 46.349 1.00 45.19 359 SER A N 1
ATOM 2782 C CA . SER A 1 359 ? -41.204 11.711 46.240 1.00 45.19 359 SER A CA 1
ATOM 2783 C C . SER A 1 359 ? -42.718 11.819 46.089 1.00 45.19 359 SER A C 1
ATOM 2785 O O . SER A 1 359 ? -43.226 11.876 44.970 1.00 45.19 359 SER A O 1
ATOM 2787 N N . ASN A 1 360 ? -43.436 11.809 47.213 1.00 41.81 360 ASN A N 1
ATOM 2788 C CA . ASN A 1 360 ? -44.808 12.278 47.272 1.00 41.81 360 ASN A CA 1
ATOM 2789 C C . ASN A 1 360 ? -44.787 13.762 46.916 1.00 41.81 360 ASN A C 1
ATOM 2791 O O . ASN A 1 360 ? -44.459 14.630 47.724 1.00 41.81 360 ASN A O 1
ATOM 2795 N N . GLU A 1 361 ? -45.022 13.981 45.627 1.00 45.91 361 GLU A N 1
ATOM 2796 C CA . GLU A 1 361 ? -45.752 15.078 45.022 1.00 45.91 361 GLU A CA 1
ATOM 2797 C C . GLU A 1 361 ? -46.153 16.180 46.008 1.00 45.91 361 GLU A C 1
ATOM 2799 O O . GLU A 1 361 ? -47.188 16.152 46.670 1.00 45.91 361 GLU A O 1
ATOM 2804 N N . MET A 1 362 ? -45.336 17.231 46.011 1.00 43.38 362 MET A N 1
ATOM 2805 C CA . MET A 1 362 ? -45.864 18.583 46.059 1.00 43.38 362 MET A CA 1
ATOM 2806 C C . MET A 1 362 ? -46.640 18.840 44.761 1.00 43.38 362 MET A C 1
ATOM 2808 O O . MET A 1 362 ? -46.061 19.296 43.779 1.00 43.38 362 MET A O 1
ATOM 2812 N N . MET A 1 363 ? -47.944 18.570 44.760 1.00 44.25 363 MET A N 1
ATOM 2813 C CA . MET A 1 363 ? -48.920 19.301 43.949 1.00 44.25 363 MET A CA 1
ATOM 2814 C C . MET A 1 363 ? -50.272 19.324 44.669 1.00 44.25 363 MET A C 1
ATOM 2816 O O . MET A 1 363 ? -50.839 18.269 44.912 1.00 44.25 363 MET A O 1
ATOM 2820 N N . GLY A 1 364 ? -50.760 20.542 44.939 1.00 43.50 364 GLY A N 1
ATOM 2821 C CA . GLY A 1 364 ? -52.186 20.909 44.890 1.00 43.50 364 GLY A CA 1
ATOM 2822 C C . GLY A 1 364 ? -53.117 20.326 45.936 1.00 43.50 364 GLY A C 1
ATOM 2823 O O . GLY A 1 364 ? -53.626 19.215 45.687 1.00 43.50 364 GLY A O 1
#

InterPro domains:
  IPR043129 ATPase, nucleotide binding domain [SSF53067] (11-337)